Protein AF-A0A923I5P7-F1 (afdb_monomer)

InterPro domains:
  IPR038765 Papain-like cysteine peptidase superfamily [SSF54001] (120-261)

Foldseek 3Di:
DVVVVVVVVVVVVVVVVVLQVLLVVLQVLQFDAAPDDADDLVVQDPDCDPPPDPDPRQLVLCQQQQFHPQLVVQQCVPPNPVSSVLSNCQSHDDWDWDWDDPDPQKIFIWTPDFGDDRQDAFLKKKWGQRMDRRNHRQTFMWGRLDSVQQWIFFADQFFTAIDGVSRSSGGSKMWIKHQPPDDSVVSNVLSPVLCVQRGGQTEDPCDLPVPWLPQLPPRNYYHRQSSSQSSVSVVVDRQQLVPGSDRTSVRNLQGPRMDIRGIHSDHSVVSVVSNVVSVD

pLDDT: mean 90.59, std 12.62, range [31.03, 98.88]

Sequence (280 aa):
MKIKTWRAAAAALLAMACLWQWTRAAERTAHVPPQAPRRALAAVPAGPAPAGRSGAGERELFLQTGLGPAGAKAVLEQDGADGLLRMQDQLYAPAVWQCGAGTPLTRQETLASAVEMAPLEDGDILVTTASHFFGWRQGHACLVVDAARGETLDCGMSVAEIGSAASWALRANFAVLRLAGTPAEERAAVAAAARGTLLGVPYNIAVGIFPPKGDGAGVRSTHCSHLVWSAYRAFGYDLDATGGPVVTPRDLLRSPLLEIVQVYGMDPQALLRERAAFSA

Radius of gyration: 20.1 Å; Cα contacts (8 Å, |Δi|>4): 540; chains: 1; bounding box: 67×42×48 Å

Structure (mmCIF, N/CA/C/O backbone):
data_AF-A0A923I5P7-F1
#
_entry.id   AF-A0A923I5P7-F1
#
loop_
_atom_site.group_PDB
_atom_site.id
_atom_site.type_symbol
_atom_site.label_atom_id
_atom_site.label_alt_id
_atom_site.label_comp_id
_atom_site.label_asym_id
_atom_site.label_entity_id
_atom_site.label_seq_id
_atom_site.pdbx_PDB_ins_code
_atom_site.Cartn_x
_atom_site.Cartn_y
_atom_site.Cartn_z
_atom_site.occupancy
_atom_site.B_iso_or_equiv
_atom_site.auth_seq_id
_atom_site.auth_comp_id
_atom_site.auth_asym_id
_atom_site.auth_atom_id
_atom_site.pdbx_PDB_model_num
ATOM 1 N N . MET A 1 1 ? 46.957 13.636 24.038 1.00 58.09 1 MET A N 1
ATOM 2 C CA . MET A 1 1 ? 45.633 14.152 23.604 1.00 58.09 1 MET A CA 1
ATOM 3 C C . MET A 1 1 ? 45.322 13.909 22.117 1.00 58.09 1 MET A C 1
ATOM 5 O O . MET A 1 1 ? 44.212 13.492 21.830 1.00 58.09 1 MET A O 1
ATOM 9 N N . LYS A 1 2 ? 46.284 14.050 21.183 1.00 59.84 2 LYS A N 1
ATOM 10 C CA . LYS A 1 2 ? 46.067 13.942 19.716 1.00 59.84 2 LYS A CA 1
ATOM 11 C C . LYS A 1 2 ? 45.679 12.552 19.155 1.00 59.84 2 LYS A C 1
ATOM 13 O O . LYS A 1 2 ? 45.024 12.468 18.126 1.00 59.84 2 LYS A O 1
ATOM 18 N N . ILE A 1 3 ? 46.052 11.451 19.819 1.00 63.16 3 ILE A N 1
ATOM 19 C CA . ILE A 1 3 ? 45.758 10.082 19.333 1.00 63.16 3 ILE A CA 1
ATOM 20 C C . ILE A 1 3 ? 44.286 9.694 19.569 1.00 63.16 3 ILE A C 1
ATOM 22 O O . ILE A 1 3 ? 43.674 9.025 18.738 1.00 63.16 3 ILE A O 1
ATOM 26 N N . LYS A 1 4 ? 43.687 10.141 20.683 1.00 66.25 4 LYS A N 1
ATOM 27 C CA . LYS A 1 4 ? 42.272 9.873 21.002 1.00 66.25 4 LYS A CA 1
ATOM 28 C C . LYS A 1 4 ? 41.326 10.615 20.053 1.00 66.25 4 LYS A C 1
ATOM 30 O O . LYS A 1 4 ? 40.329 10.042 19.630 1.00 66.25 4 LYS A O 1
ATOM 35 N N . THR A 1 5 ? 41.674 11.842 19.664 1.00 74.94 5 THR A N 1
ATOM 36 C CA . THR A 1 5 ? 40.891 12.636 18.708 1.00 74.94 5 THR A CA 1
ATOM 37 C C . THR A 1 5 ? 40.932 12.045 17.298 1.00 74.94 5 THR A C 1
ATOM 39 O O . THR A 1 5 ? 39.905 12.018 16.630 1.00 74.94 5 THR A O 1
ATOM 42 N N . TRP A 1 6 ? 42.071 11.491 16.863 1.00 79.38 6 TRP A N 1
ATOM 43 C CA . TRP A 1 6 ? 42.180 10.848 15.546 1.00 79.38 6 TRP A CA 1
ATOM 44 C C . TRP A 1 6 ? 41.389 9.535 15.460 1.00 79.38 6 TRP A C 1
ATOM 46 O O . TRP A 1 6 ? 40.699 9.293 14.476 1.00 79.38 6 TRP A O 1
ATOM 56 N N . ARG A 1 7 ? 41.405 8.722 16.527 1.00 85.69 7 ARG A N 1
ATOM 57 C CA . ARG A 1 7 ? 40.580 7.503 16.614 1.00 85.69 7 ARG A CA 1
ATOM 58 C C . ARG A 1 7 ? 39.080 7.809 16.610 1.00 85.69 7 ARG A C 1
ATOM 60 O O . ARG A 1 7 ? 38.335 7.120 15.925 1.00 85.69 7 ARG A O 1
ATOM 67 N N . ALA A 1 8 ? 38.649 8.847 17.330 1.00 86.75 8 ALA A N 1
ATOM 68 C CA . ALA A 1 8 ? 37.251 9.280 17.329 1.00 86.75 8 ALA A CA 1
ATOM 69 C C . ALA A 1 8 ? 36.809 9.797 15.948 1.00 86.75 8 ALA A C 1
ATOM 71 O O . ALA A 1 8 ? 35.747 9.417 15.464 1.00 86.75 8 ALA A O 1
ATOM 72 N N . ALA A 1 9 ? 37.649 10.596 15.280 1.00 90.31 9 ALA A N 1
ATOM 73 C CA . ALA A 1 9 ? 37.379 11.076 13.926 1.00 90.31 9 ALA A CA 1
ATOM 74 C C . ALA A 1 9 ? 37.309 9.926 12.904 1.00 90.31 9 ALA A C 1
ATOM 76 O O . ALA A 1 9 ? 36.388 9.882 12.093 1.00 90.31 9 ALA A O 1
ATOM 77 N N . ALA A 1 10 ? 38.233 8.962 12.975 1.00 91.88 10 ALA A N 1
ATOM 78 C CA . ALA A 1 10 ? 38.218 7.781 12.113 1.00 91.88 10 ALA A CA 1
ATOM 79 C C . ALA A 1 10 ? 36.963 6.916 12.333 1.00 91.88 10 ALA A C 1
ATOM 81 O O . ALA A 1 10 ? 36.348 6.476 11.364 1.00 91.88 10 ALA A O 1
ATOM 82 N N . ALA A 1 11 ? 36.544 6.720 13.588 1.00 92.56 11 ALA A N 1
ATOM 83 C CA . ALA A 1 11 ? 35.316 5.994 13.910 1.00 92.56 11 ALA A CA 1
ATOM 84 C C . ALA A 1 11 ? 34.063 6.709 13.377 1.00 92.56 11 ALA A C 1
ATOM 86 O O . ALA A 1 11 ? 33.186 6.061 12.811 1.00 92.56 11 ALA A O 1
ATOM 87 N N . ALA A 1 12 ? 33.999 8.038 13.496 1.00 92.75 12 ALA A N 1
ATOM 88 C CA . ALA A 1 12 ? 32.899 8.829 12.949 1.00 92.75 12 ALA A CA 1
ATOM 89 C C . ALA A 1 12 ? 32.839 8.749 11.414 1.00 92.75 12 ALA A C 1
ATOM 91 O O . ALA A 1 12 ? 31.768 8.532 10.852 1.00 92.75 12 ALA A O 1
ATOM 92 N N . LEU A 1 13 ? 33.985 8.860 10.731 1.00 94.50 13 LEU A N 1
ATOM 93 C CA . LEU A 1 13 ? 34.070 8.705 9.274 1.00 94.50 13 LEU A CA 1
ATOM 94 C C . LEU A 1 13 ? 33.623 7.312 8.821 1.00 94.50 13 LEU A C 1
ATOM 96 O O . LEU A 1 13 ? 32.856 7.200 7.866 1.00 94.50 13 LEU A O 1
ATOM 100 N N . LEU A 1 14 ? 34.051 6.262 9.526 1.00 95.50 14 LEU A N 1
ATOM 101 C CA . LEU A 1 14 ? 33.623 4.896 9.240 1.00 95.50 14 LEU A CA 1
ATOM 102 C C . LEU A 1 14 ? 32.112 4.728 9.441 1.00 95.50 14 LEU A C 1
ATOM 104 O O . LEU A 1 14 ? 31.445 4.171 8.574 1.00 95.50 14 LEU A O 1
ATOM 108 N N . ALA A 1 15 ? 31.556 5.250 10.537 1.00 93.31 15 ALA A N 1
ATOM 109 C CA . ALA A 1 15 ? 30.119 5.197 10.798 1.00 93.31 15 ALA A CA 1
ATOM 110 C C . ALA A 1 15 ? 29.313 5.913 9.701 1.00 93.31 15 ALA A C 1
ATOM 112 O O . ALA A 1 15 ? 28.337 5.358 9.197 1.00 93.31 15 ALA A O 1
ATOM 113 N N . MET A 1 16 ? 29.753 7.099 9.268 1.00 92.38 16 MET A N 1
ATOM 114 C CA . MET A 1 16 ? 29.128 7.818 8.152 1.00 92.38 16 MET A CA 1
ATOM 115 C C . MET A 1 16 ? 29.219 7.033 6.838 1.00 92.38 16 MET A C 1
ATOM 117 O O . MET A 1 16 ? 28.231 6.952 6.111 1.00 92.38 16 MET A O 1
ATOM 121 N N . ALA A 1 17 ? 30.366 6.410 6.547 1.00 93.50 17 ALA A N 1
ATOM 122 C CA . ALA A 1 17 ? 30.531 5.575 5.359 1.00 93.50 17 ALA A CA 1
ATOM 123 C C . ALA A 1 17 ? 29.610 4.342 5.387 1.00 93.50 17 ALA A C 1
ATOM 125 O O . ALA A 1 17 ? 29.011 4.008 4.363 1.00 93.50 17 ALA A O 1
ATOM 126 N N . CYS A 1 18 ? 29.448 3.699 6.548 1.00 94.00 18 CYS A N 1
ATOM 127 C CA . CYS A 1 18 ? 28.521 2.583 6.734 1.00 94.00 18 CYS A CA 1
ATOM 128 C C . CYS A 1 18 ? 27.060 3.015 6.548 1.00 94.00 18 CYS A C 1
ATOM 130 O O . CYS A 1 18 ? 26.326 2.361 5.810 1.00 94.00 18 CYS A O 1
ATOM 132 N N . LEU A 1 19 ? 26.642 4.134 7.153 1.00 91.44 19 LEU A N 1
ATOM 133 C CA . LEU A 1 19 ? 25.287 4.675 6.985 1.00 91.44 19 LEU A CA 1
ATOM 134 C C . LEU A 1 19 ? 25.003 5.047 5.525 1.00 91.44 19 LEU A C 1
ATOM 136 O O . LEU A 1 19 ? 23.923 4.754 5.013 1.00 91.44 19 LEU A O 1
ATOM 140 N N . TRP A 1 20 ? 25.977 5.640 4.832 1.00 90.31 20 TRP A N 1
ATOM 141 C CA . TRP A 1 20 ? 25.851 5.973 3.415 1.00 90.31 20 TRP A CA 1
ATOM 142 C C . TRP A 1 20 ? 25.730 4.725 2.535 1.00 90.31 20 TRP A C 1
ATOM 144 O O . TRP A 1 20 ? 24.847 4.663 1.682 1.00 90.31 20 TRP A O 1
ATOM 154 N N . GLN A 1 21 ? 26.554 3.698 2.766 1.00 92.25 21 GLN A N 1
ATOM 155 C CA . GLN A 1 21 ? 26.445 2.427 2.040 1.00 92.25 21 GLN A CA 1
ATOM 156 C C . GLN A 1 21 ? 25.110 1.725 2.305 1.00 92.25 21 GLN A C 1
ATOM 158 O O . GLN A 1 21 ? 24.481 1.248 1.363 1.00 92.25 21 GLN A O 1
ATOM 163 N N . TRP A 1 22 ? 24.646 1.711 3.557 1.00 92.38 22 TRP A N 1
ATOM 164 C CA . TRP A 1 22 ? 23.351 1.140 3.928 1.00 92.38 22 TRP A CA 1
ATOM 165 C C . TRP A 1 22 ? 22.190 1.874 3.244 1.00 92.38 22 TRP A C 1
ATOM 167 O O . TRP A 1 22 ? 21.301 1.235 2.685 1.00 92.38 22 TRP A O 1
ATOM 177 N N . THR A 1 23 ? 22.255 3.206 3.189 1.00 90.50 23 THR A N 1
ATOM 178 C CA . THR A 1 23 ? 21.287 4.047 2.467 1.00 90.50 23 THR A CA 1
ATOM 179 C C . THR A 1 23 ? 21.270 3.715 0.973 1.00 90.50 23 THR A C 1
ATOM 181 O O . THR A 1 23 ? 20.218 3.403 0.423 1.00 90.50 23 THR A O 1
ATOM 184 N N . ARG A 1 24 ? 22.441 3.667 0.320 1.00 89.00 24 ARG A N 1
ATOM 185 C CA . ARG A 1 24 ? 22.534 3.317 -1.109 1.00 89.00 24 ARG A CA 1
ATOM 186 C C . ARG A 1 24 ? 22.058 1.899 -1.411 1.00 89.00 24 ARG A C 1
ATOM 188 O O . ARG A 1 24 ? 21.537 1.653 -2.496 1.00 89.00 24 ARG A O 1
ATOM 195 N N . ALA A 1 25 ? 22.260 0.958 -0.490 1.00 89.38 25 ALA A N 1
ATOM 196 C CA . ALA A 1 25 ? 21.751 -0.399 -0.638 1.00 89.38 25 ALA A CA 1
ATOM 197 C C . ALA A 1 25 ? 20.213 -0.423 -0.613 1.00 89.38 25 ALA A C 1
ATOM 199 O O . ALA A 1 25 ? 19.610 -1.082 -1.458 1.00 89.38 25 ALA A O 1
ATOM 200 N N . ALA A 1 26 ? 19.577 0.339 0.283 1.00 88.62 26 ALA A N 1
ATOM 201 C CA . ALA A 1 26 ? 18.120 0.459 0.319 1.00 88.62 26 ALA A CA 1
ATOM 202 C C . ALA A 1 26 ? 17.558 1.107 -0.958 1.00 88.62 26 ALA A C 1
ATOM 204 O O . ALA A 1 26 ? 16.630 0.555 -1.553 1.00 88.62 26 ALA A O 1
ATOM 205 N N . GLU A 1 27 ? 18.164 2.193 -1.443 1.00 90.25 27 GLU A N 1
ATOM 206 C CA . GLU A 1 27 ? 17.735 2.897 -2.667 1.00 90.25 27 GLU A CA 1
ATOM 207 C C . GLU A 1 27 ? 17.755 1.991 -3.914 1.00 90.25 27 GLU A C 1
ATOM 209 O O . GLU A 1 27 ? 16.870 2.075 -4.765 1.00 90.25 27 GLU A O 1
ATOM 214 N N . ARG A 1 28 ? 18.721 1.062 -4.006 1.00 87.94 28 ARG A N 1
ATOM 215 C CA . ARG A 1 28 ? 18.801 0.068 -5.099 1.00 87.94 28 ARG A CA 1
ATOM 216 C C . ARG A 1 28 ? 17.676 -0.962 -5.082 1.00 87.94 28 ARG A C 1
ATOM 218 O O . ARG A 1 28 ? 17.439 -1.609 -6.092 1.00 87.94 28 ARG A O 1
ATOM 225 N N . THR A 1 29 ? 17.016 -1.128 -3.941 1.00 89.31 29 THR A N 1
ATOM 226 C CA . THR A 1 29 ? 15.917 -2.087 -3.749 1.00 89.31 29 THR A CA 1
ATOM 227 C C . THR A 1 29 ? 14.549 -1.406 -3.740 1.00 89.31 29 THR A C 1
ATOM 229 O O . THR A 1 29 ? 13.562 -2.023 -3.356 1.00 89.31 29 THR A O 1
ATOM 232 N N . ALA A 1 30 ? 14.474 -0.132 -4.149 1.00 92.44 30 ALA A N 1
ATOM 233 C CA . ALA A 1 30 ? 13.218 0.615 -4.224 1.00 92.44 30 ALA A CA 1
ATOM 234 C C . ALA A 1 30 ? 12.253 0.071 -5.279 1.00 92.44 30 ALA A C 1
ATOM 236 O O . ALA A 1 30 ? 11.047 0.222 -5.132 1.00 92.44 30 ALA A O 1
ATOM 237 N N . HIS A 1 31 ? 12.772 -0.564 -6.323 1.00 95.50 31 HIS A N 1
ATOM 238 C CA . HIS A 1 31 ? 11.980 -1.239 -7.335 1.00 95.50 31 HIS A CA 1
ATOM 239 C C . HIS A 1 31 ? 12.649 -2.574 -7.653 1.00 95.50 31 HIS A C 1
ATOM 241 O O . HIS A 1 31 ? 13.802 -2.613 -8.086 1.00 95.50 31 HIS A O 1
ATOM 247 N N . VAL A 1 32 ? 11.935 -3.669 -7.412 1.00 94.06 32 VAL A N 1
ATOM 248 C CA . VAL A 1 32 ? 12.394 -5.024 -7.712 1.00 94.06 32 VAL A CA 1
ATOM 249 C C . VAL A 1 32 ? 11.517 -5.574 -8.836 1.00 94.06 32 VAL A C 1
ATOM 251 O O . VAL A 1 32 ? 10.347 -5.867 -8.582 1.00 94.06 32 VAL A O 1
ATOM 254 N N . PRO A 1 33 ? 12.046 -5.709 -10.066 1.00 91.44 33 PRO A N 1
ATOM 255 C CA . PRO A 1 33 ? 11.282 -6.287 -11.163 1.00 91.44 33 PRO A CA 1
ATOM 256 C C . PRO A 1 33 ? 11.029 -7.784 -10.914 1.00 91.44 33 PRO A C 1
ATOM 258 O O . PRO A 1 33 ? 11.755 -8.411 -10.123 1.00 91.44 33 PRO A O 1
ATOM 261 N N . PRO A 1 34 ? 10.048 -8.391 -11.607 1.00 93.56 34 PRO A N 1
ATOM 262 C CA . PRO A 1 34 ? 9.804 -9.824 -11.516 1.00 93.56 34 PRO A CA 1
ATOM 263 C C . PRO A 1 34 ? 11.064 -10.620 -11.840 1.00 93.56 34 PRO A C 1
ATOM 265 O O . PRO A 1 34 ? 11.732 -10.378 -12.845 1.00 93.56 34 PRO A O 1
ATOM 268 N N . GLN A 1 35 ? 11.373 -11.606 -10.999 1.00 92.38 35 GLN A N 1
ATOM 269 C CA . GLN A 1 35 ? 12.498 -12.513 -11.254 1.00 92.38 35 GLN A CA 1
ATOM 270 C C . GLN A 1 35 ? 12.110 -13.664 -12.195 1.00 92.38 35 GLN A C 1
ATOM 272 O O . GLN A 1 35 ? 12.974 -14.324 -12.772 1.00 92.38 35 GLN A O 1
ATOM 277 N N . ALA A 1 36 ? 10.809 -13.926 -12.348 1.00 88.25 36 ALA A N 1
ATOM 278 C CA . ALA A 1 36 ? 10.299 -14.929 -13.271 1.00 88.25 36 ALA A CA 1
ATOM 279 C C . ALA A 1 36 ? 10.374 -14.424 -14.724 1.00 88.25 36 ALA A C 1
ATOM 281 O O . ALA A 1 36 ? 10.024 -13.269 -14.983 1.00 88.25 36 ALA A O 1
ATOM 282 N N . PRO A 1 37 ? 10.769 -15.273 -15.693 1.00 91.94 37 PRO A N 1
ATOM 283 C CA . PRO A 1 37 ? 10.788 -14.878 -17.095 1.00 91.94 37 PRO A CA 1
ATOM 284 C C . PRO A 1 37 ? 9.374 -14.556 -17.582 1.00 91.94 37 PRO A C 1
ATOM 286 O O . PRO A 1 37 ? 8.415 -15.259 -17.245 1.00 91.94 37 PRO A O 1
ATOM 289 N N . ARG A 1 38 ? 9.269 -13.513 -18.409 1.00 94.12 38 ARG A N 1
ATOM 290 C CA . ARG A 1 38 ? 8.015 -13.115 -19.049 1.00 94.12 38 ARG A CA 1
ATOM 291 C C . ARG A 1 38 ? 7.483 -14.239 -19.942 1.00 94.12 38 ARG A C 1
ATOM 293 O O . ARG A 1 38 ? 8.238 -14.841 -20.708 1.00 94.12 38 ARG A O 1
ATOM 300 N N . ARG A 1 39 ? 6.177 -14.499 -19.869 1.00 91.94 39 ARG A N 1
ATOM 301 C CA . ARG A 1 39 ? 5.458 -15.500 -20.674 1.00 91.94 39 ARG A CA 1
ATOM 302 C C . ARG A 1 39 ? 4.193 -14.905 -21.278 1.00 91.94 39 ARG A C 1
ATOM 304 O O . ARG A 1 39 ? 3.601 -13.993 -20.714 1.00 91.94 39 ARG A O 1
ATOM 311 N N . ALA A 1 40 ? 3.759 -15.430 -22.420 1.00 87.81 40 ALA A N 1
ATOM 312 C CA . ALA A 1 40 ? 2.522 -14.983 -23.054 1.00 87.81 40 ALA A CA 1
ATOM 313 C C . ALA A 1 40 ? 1.297 -15.334 -22.191 1.00 87.81 40 ALA A C 1
ATOM 315 O O . ALA A 1 40 ? 1.134 -16.489 -21.794 1.00 87.81 40 ALA A O 1
ATOM 316 N N . LEU A 1 41 ? 0.406 -14.363 -21.963 1.00 82.81 41 LEU A N 1
ATOM 317 C CA . LEU A 1 41 ? -0.809 -14.566 -21.161 1.00 82.81 41 LEU A CA 1
ATOM 318 C C . LEU A 1 41 ? -1.806 -15.546 -21.796 1.00 82.81 41 LEU A C 1
ATOM 320 O O . LEU A 1 41 ? -2.567 -16.171 -21.073 1.00 82.81 41 LEU A O 1
ATOM 324 N N . ALA A 1 42 ? -1.762 -15.769 -23.115 1.00 64.88 42 ALA A N 1
ATOM 325 C CA . ALA A 1 42 ? -2.585 -16.787 -23.785 1.00 64.88 42 ALA A CA 1
ATOM 326 C C . ALA A 1 42 ? -2.320 -18.224 -23.282 1.00 64.88 42 ALA A C 1
ATOM 328 O O . ALA A 1 42 ? -3.140 -19.114 -23.490 1.00 64.88 42 ALA A O 1
ATOM 329 N N . ALA A 1 43 ? -1.184 -18.457 -22.613 1.00 55.34 43 ALA A N 1
ATOM 330 C CA . ALA A 1 43 ? -0.872 -19.722 -21.951 1.00 55.34 43 ALA A CA 1
ATOM 331 C C . ALA A 1 43 ? -1.427 -19.814 -20.512 1.00 55.34 43 ALA A C 1
ATOM 333 O O . ALA A 1 43 ? -1.261 -20.845 -19.860 1.00 55.34 43 ALA A O 1
ATOM 334 N N . VAL A 1 44 ? -2.060 -18.751 -20.006 1.00 56.53 44 VAL A N 1
ATOM 335 C CA . VAL A 1 44 ? -2.606 -18.654 -18.650 1.00 56.53 44 VAL A CA 1
ATOM 336 C C . VAL A 1 44 ? -4.128 -18.779 -18.738 1.00 56.53 44 VAL A C 1
ATOM 338 O O . VAL A 1 44 ? -4.776 -17.893 -19.294 1.00 56.53 44 VAL A O 1
ATOM 341 N N . PRO A 1 45 ? -4.734 -19.872 -18.243 1.00 51.47 45 PRO A N 1
ATOM 342 C CA . PRO A 1 45 ? -6.178 -20.040 -18.332 1.00 51.47 45 PRO A CA 1
ATOM 343 C C . PRO A 1 45 ? -6.893 -18.937 -17.541 1.00 51.47 45 PRO A C 1
ATOM 345 O O . PRO A 1 45 ? -6.744 -18.837 -16.325 1.00 51.47 45 PRO A O 1
ATOM 348 N N . ALA A 1 46 ? -7.672 -18.119 -18.251 1.00 48.56 46 ALA A N 1
ATOM 349 C CA . ALA A 1 46 ? -8.554 -17.118 -17.671 1.00 48.56 46 ALA A CA 1
ATOM 350 C C . ALA A 1 46 ? -9.823 -17.814 -17.159 1.00 48.56 46 ALA A C 1
ATOM 352 O O . ALA A 1 46 ? -10.742 -18.107 -17.920 1.00 48.56 46 ALA A O 1
ATOM 353 N N . GLY A 1 47 ? -9.860 -18.138 -15.871 1.00 49.94 47 GLY A N 1
ATOM 354 C CA . GLY A 1 47 ? -11.060 -18.662 -15.232 1.00 49.94 47 GLY A CA 1
ATOM 355 C C . GLY A 1 47 ? -10.852 -18.869 -13.735 1.00 49.94 47 GLY A C 1
ATOM 356 O O . GLY A 1 47 ? -9.739 -19.218 -13.336 1.00 49.94 47 GLY A O 1
ATOM 357 N N . PRO A 1 48 ? -11.892 -18.660 -12.907 1.00 41.22 48 PRO A N 1
ATOM 358 C CA . PRO A 1 48 ? -11.808 -18.957 -11.487 1.00 41.22 48 PRO A CA 1
ATOM 359 C C . PRO A 1 48 ? -11.531 -20.447 -11.314 1.00 41.22 48 PRO A C 1
ATOM 361 O O . PRO A 1 48 ? -12.203 -21.297 -11.913 1.00 41.22 48 PRO A O 1
ATOM 364 N N . ALA A 1 49 ? -10.533 -20.778 -10.504 1.00 41.94 49 ALA A N 1
ATOM 365 C CA . ALA A 1 49 ? -10.336 -22.163 -10.133 1.00 41.94 49 ALA A CA 1
ATOM 366 C C . ALA A 1 49 ? -11.511 -22.628 -9.240 1.00 41.94 49 ALA A C 1
ATOM 368 O O . ALA A 1 49 ? -12.042 -21.844 -8.448 1.00 41.94 49 ALA A O 1
ATOM 369 N N . PRO A 1 50 ? -11.971 -23.888 -9.363 1.00 34.88 50 PRO A N 1
ATOM 370 C CA . PRO A 1 50 ? -13.034 -24.404 -8.509 1.00 34.88 50 PRO A CA 1
ATOM 371 C C . PRO A 1 50 ? -12.638 -24.287 -7.031 1.00 34.88 50 PRO A C 1
ATOM 373 O O . PRO A 1 50 ? -11.481 -24.519 -6.666 1.00 34.88 50 PRO A O 1
ATOM 376 N N . ALA A 1 51 ? -13.615 -23.925 -6.193 1.00 31.03 51 ALA A N 1
ATOM 377 C CA . ALA A 1 51 ? -13.433 -23.653 -4.770 1.00 31.03 51 ALA A CA 1
ATOM 378 C C . ALA A 1 51 ? -12.553 -24.718 -4.086 1.00 31.03 51 ALA A C 1
ATOM 380 O O . ALA A 1 51 ? -12.843 -25.913 -4.145 1.00 31.03 51 ALA A O 1
ATOM 381 N N . GLY A 1 52 ? -11.461 -24.277 -3.452 1.00 37.72 52 GLY A N 1
ATOM 382 C CA . GLY A 1 52 ? -10.521 -25.143 -2.727 1.00 37.72 52 GLY A CA 1
ATOM 383 C C . GLY A 1 52 ? -9.218 -25.492 -3.461 1.00 37.72 52 GLY A C 1
ATOM 384 O O . GLY A 1 52 ? -8.362 -26.159 -2.882 1.00 37.72 52 GLY A O 1
ATOM 385 N N . ARG A 1 53 ? -9.007 -25.022 -4.697 1.00 40.03 53 ARG A N 1
ATOM 386 C CA . ARG A 1 53 ? -7.687 -25.004 -5.349 1.00 40.03 53 ARG A CA 1
ATOM 387 C C . ARG A 1 53 ? -7.443 -23.611 -5.912 1.00 40.03 53 ARG A C 1
ATOM 389 O O . ARG A 1 53 ? -8.047 -23.292 -6.918 1.00 40.03 53 ARG A O 1
ATOM 396 N N . SER A 1 54 ? -6.544 -22.812 -5.339 1.00 48.84 54 SER A N 1
ATOM 397 C CA . SER A 1 54 ? -5.965 -21.669 -6.061 1.00 48.84 54 SER A CA 1
ATOM 398 C C . SER A 1 54 ? -5.104 -22.235 -7.196 1.00 48.84 54 SER A C 1
ATOM 400 O O . SER A 1 54 ? -3.962 -22.665 -7.019 1.00 48.84 54 SER A O 1
ATOM 402 N N . GLY A 1 55 ? -5.744 -22.430 -8.348 1.00 55.56 55 GLY A N 1
ATOM 403 C CA . GLY A 1 55 ? -5.214 -23.199 -9.466 1.00 55.56 55 GLY A CA 1
ATOM 404 C C . GLY A 1 55 ? -4.010 -22.498 -10.080 1.00 55.56 55 GLY A C 1
ATOM 405 O O . GLY A 1 55 ? -3.927 -21.276 -10.090 1.00 55.56 55 GLY A O 1
ATOM 406 N N . ALA A 1 56 ? -3.068 -23.259 -10.630 1.00 60.84 56 ALA A N 1
ATOM 407 C CA . ALA A 1 56 ? -1.819 -22.741 -11.192 1.00 60.84 56 ALA A CA 1
ATOM 408 C C . ALA A 1 56 ? -1.969 -21.530 -12.150 1.00 60.84 56 ALA A C 1
ATOM 410 O O . ALA A 1 56 ? -1.024 -20.756 -12.275 1.00 60.84 56 ALA A O 1
ATOM 411 N N . GLY A 1 57 ? -3.139 -21.345 -12.781 1.00 76.69 57 GLY A N 1
ATOM 412 C CA . GLY A 1 57 ? -3.463 -20.194 -13.630 1.00 76.69 57 GLY A CA 1
ATOM 413 C C . GLY A 1 57 ? -3.519 -18.850 -12.895 1.00 76.69 57 GLY A C 1
ATOM 414 O O . GLY A 1 57 ? -2.897 -17.901 -13.352 1.00 76.69 57 GLY A O 1
ATOM 415 N N . GLU A 1 58 ? -4.173 -18.761 -11.733 1.00 82.69 58 GLU A N 1
ATOM 416 C CA . GLU A 1 58 ? -4.249 -17.512 -10.946 1.00 82.69 58 GLU A CA 1
ATOM 417 C C . GLU A 1 58 ? -2.866 -17.096 -10.442 1.00 82.69 58 GLU A C 1
ATOM 419 O O . GLU A 1 58 ? -2.477 -15.930 -10.504 1.00 82.69 58 GLU A O 1
ATOM 424 N N . ARG A 1 59 ? -2.087 -18.086 -9.995 1.00 89.00 59 ARG A N 1
ATOM 425 C CA . ARG A 1 59 ? -0.702 -17.875 -9.582 1.00 89.00 59 ARG A CA 1
ATOM 426 C C . ARG A 1 59 ? 0.145 -17.367 -10.742 1.00 89.00 59 ARG A C 1
ATOM 428 O O . ARG A 1 59 ? 0.896 -16.419 -10.556 1.00 89.00 59 ARG A O 1
ATOM 435 N N . GLU A 1 60 ? 0.050 -17.986 -11.916 1.00 89.94 60 GLU A N 1
ATOM 436 C CA . GLU A 1 60 ? 0.804 -17.533 -13.086 1.00 89.94 60 GLU A CA 1
ATOM 437 C C . GLU A 1 60 ? 0.366 -16.132 -13.521 1.00 89.94 60 GLU A C 1
ATOM 439 O O . GLU A 1 60 ? 1.220 -15.294 -13.788 1.00 89.94 60 GLU A O 1
ATOM 444 N N . LEU A 1 61 ? -0.937 -15.834 -13.508 1.00 91.38 61 LEU A N 1
ATOM 445 C CA . LEU A 1 61 ? -1.446 -14.502 -13.828 1.00 91.38 61 LEU A CA 1
ATOM 446 C C . LEU A 1 61 ? -0.849 -13.444 -12.896 1.00 91.38 61 LEU A C 1
ATOM 448 O O . LEU A 1 61 ? -0.331 -12.437 -13.375 1.00 91.38 61 LEU A O 1
ATOM 452 N N . PHE A 1 62 ? -0.822 -13.710 -11.588 1.00 95.06 62 PHE A N 1
ATOM 453 C CA . PHE A 1 62 ? -0.188 -12.827 -10.612 1.00 95.06 62 PHE A CA 1
ATOM 454 C C . PHE A 1 62 ? 1.312 -12.649 -10.866 1.00 95.06 62 PHE A C 1
ATOM 456 O O . PHE A 1 62 ? 1.813 -11.528 -10.842 1.00 95.06 62 PHE A O 1
ATOM 463 N N . LEU A 1 63 ? 2.040 -13.731 -11.161 1.00 95.31 63 LEU A N 1
ATOM 464 C CA . LEU A 1 63 ? 3.471 -13.649 -11.471 1.00 95.31 63 LEU A CA 1
ATOM 465 C C . LEU A 1 63 ? 3.757 -12.843 -12.745 1.00 95.31 63 LEU A C 1
ATOM 467 O O . LEU A 1 63 ? 4.797 -12.194 -12.824 1.00 95.31 63 LEU A O 1
ATOM 471 N N . GLN A 1 64 ? 2.853 -12.894 -13.725 1.00 95.50 64 GLN A N 1
ATOM 472 C CA . GLN A 1 64 ? 3.030 -12.271 -15.036 1.00 95.50 64 GLN A CA 1
ATOM 473 C C . GLN A 1 64 ? 2.473 -10.844 -15.132 1.00 95.50 64 GLN A C 1
ATOM 475 O O . GLN A 1 64 ? 2.880 -10.117 -16.032 1.00 95.50 64 GLN A O 1
ATOM 480 N N . THR A 1 65 ? 1.552 -10.442 -14.252 1.00 96.38 65 THR A N 1
ATOM 481 C CA . THR A 1 65 ? 0.862 -9.133 -14.320 1.00 96.38 65 THR A CA 1
ATOM 482 C C . THR A 1 65 ? 0.940 -8.324 -13.027 1.00 96.38 65 THR A C 1
ATOM 484 O O . THR A 1 65 ? 0.627 -7.139 -13.027 1.00 96.38 65 THR A O 1
ATOM 487 N N . GLY A 1 66 ? 1.331 -8.949 -11.913 1.00 96.88 66 GLY A N 1
ATOM 488 C CA . GLY A 1 66 ? 1.243 -8.354 -10.582 1.00 96.88 66 GLY A CA 1
ATOM 489 C C . GLY A 1 66 ? -0.190 -8.271 -10.049 1.00 96.88 66 GLY A C 1
ATOM 490 O O . GLY A 1 66 ? -0.378 -7.807 -8.931 1.00 96.88 66 GLY A O 1
ATOM 491 N N . LEU A 1 67 ? -1.202 -8.721 -10.799 1.00 97.50 67 LEU A N 1
ATOM 492 C CA . LEU A 1 67 ? -2.609 -8.656 -10.404 1.00 97.50 67 LEU A CA 1
ATOM 493 C C . LEU A 1 67 ? -3.032 -9.926 -9.674 1.00 97.50 67 LEU A C 1
ATOM 495 O O . LEU A 1 67 ? -2.878 -11.033 -10.194 1.00 97.50 67 LEU A O 1
ATOM 499 N N . GLY A 1 68 ? -3.564 -9.777 -8.464 1.00 95.44 68 GLY A N 1
ATOM 500 C CA . GLY A 1 68 ? -4.250 -10.886 -7.809 1.00 95.44 68 GLY A CA 1
ATOM 501 C C . GLY A 1 68 ? -5.654 -11.090 -8.388 1.00 95.44 68 GLY A C 1
ATOM 502 O O . GLY A 1 68 ? -6.065 -10.343 -9.280 1.00 95.44 68 GLY A O 1
ATOM 503 N N . PRO A 1 69 ? -6.415 -12.085 -7.900 1.00 92.38 69 PRO A N 1
ATOM 504 C CA . PRO A 1 69 ? -7.698 -12.468 -8.494 1.00 92.38 69 PRO A CA 1
ATOM 505 C C . PRO A 1 69 ? -8.687 -11.304 -8.643 1.00 92.38 69 PRO A C 1
ATOM 507 O O . PRO A 1 69 ? -9.242 -11.108 -9.725 1.00 92.38 69 PRO A O 1
ATOM 510 N N . ALA A 1 70 ? -8.859 -10.493 -7.593 1.00 93.69 70 ALA A N 1
ATOM 511 C CA . ALA A 1 70 ? -9.746 -9.332 -7.619 1.00 93.69 70 ALA A CA 1
ATOM 512 C C . ALA A 1 70 ? -9.294 -8.264 -8.633 1.00 93.69 70 ALA A C 1
ATOM 514 O O . ALA A 1 70 ? -10.105 -7.790 -9.425 1.00 93.69 70 ALA A O 1
ATOM 515 N N . GLY A 1 71 ? -7.999 -7.931 -8.661 1.00 96.25 71 GLY A N 1
ATOM 516 C CA . GLY A 1 71 ? -7.460 -6.935 -9.592 1.00 96.25 71 GLY A CA 1
ATOM 517 C C . GLY A 1 71 ? -7.510 -7.400 -11.045 1.00 96.25 71 GLY A C 1
ATOM 518 O O . GLY A 1 71 ? -7.893 -6.636 -11.924 1.00 96.25 71 GLY A O 1
ATOM 519 N N . ALA A 1 72 ? -7.196 -8.671 -11.300 1.00 95.62 72 ALA A N 1
ATOM 520 C CA . ALA A 1 72 ? -7.278 -9.259 -12.632 1.00 95.62 72 ALA A CA 1
ATOM 521 C C . ALA A 1 72 ? -8.711 -9.252 -13.169 1.00 95.62 72 ALA A C 1
ATOM 523 O O . ALA A 1 72 ? -8.929 -8.900 -14.327 1.00 95.62 72 ALA A O 1
ATOM 524 N N . LYS A 1 73 ? -9.685 -9.601 -12.320 1.00 94.25 73 LYS A N 1
ATOM 525 C CA . LYS A 1 73 ? -11.104 -9.511 -12.659 1.00 94.25 73 LYS A CA 1
ATOM 526 C C . LYS A 1 73 ? -11.503 -8.069 -12.986 1.00 94.25 73 LYS A C 1
ATOM 528 O O . LYS A 1 73 ? -12.079 -7.848 -14.043 1.00 94.25 73 LYS A O 1
ATOM 533 N N . ALA A 1 74 ? -11.152 -7.107 -12.131 1.00 95.31 74 ALA A N 1
ATOM 534 C CA . ALA A 1 74 ? -11.506 -5.702 -12.333 1.00 95.31 74 ALA A CA 1
ATOM 535 C C . ALA A 1 74 ? -10.911 -5.128 -13.632 1.00 95.31 74 ALA A C 1
ATOM 537 O O . ALA A 1 74 ? -11.610 -4.475 -14.402 1.00 95.31 74 ALA A O 1
ATOM 538 N N . VAL A 1 75 ? -9.641 -5.430 -13.923 1.00 96.75 75 VAL A N 1
ATOM 539 C CA . VAL A 1 75 ? -8.986 -5.027 -15.179 1.00 96.75 75 VAL A CA 1
ATOM 540 C C . VAL A 1 75 ? -9.647 -5.689 -16.390 1.00 96.75 75 VAL A C 1
ATOM 542 O O . VAL A 1 75 ? -9.883 -5.024 -17.392 1.00 96.75 75 VAL A O 1
ATOM 545 N N . LEU A 1 76 ? -9.989 -6.979 -16.315 1.00 93.56 76 LEU A N 1
ATOM 546 C CA . LEU A 1 76 ? -10.697 -7.672 -17.398 1.00 93.56 76 LEU A CA 1
ATOM 547 C C . LEU A 1 76 ? -12.086 -7.083 -17.667 1.00 93.56 76 LEU A C 1
ATOM 549 O O . LEU A 1 76 ? -12.480 -6.965 -18.824 1.00 93.56 76 LEU A O 1
ATOM 553 N N . GLU A 1 77 ? -12.830 -6.73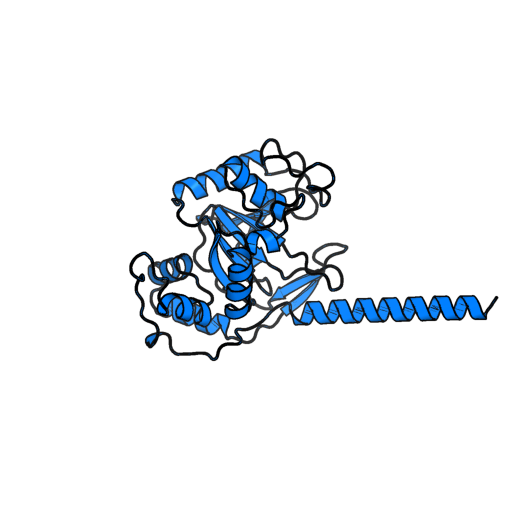9 -16.619 1.00 93.75 77 GLU A N 1
ATOM 554 C CA . GLU A 1 77 ? -14.169 -6.153 -16.738 1.00 93.75 77 GLU A CA 1
ATOM 555 C C . GLU A 1 77 ? -14.126 -4.743 -17.341 1.00 93.75 77 GLU A C 1
ATOM 557 O O . GLU A 1 77 ? -15.000 -4.398 -18.135 1.00 93.75 77 GLU A O 1
ATOM 562 N N . GLN A 1 78 ? -13.106 -3.949 -17.003 1.00 94.50 78 GLN A N 1
ATOM 563 C CA . GLN A 1 78 ? -12.965 -2.574 -17.482 1.00 94.50 78 GLN A CA 1
ATOM 564 C C . GLN A 1 78 ? -12.320 -2.481 -18.875 1.00 94.50 78 GLN A C 1
ATOM 566 O O . GLN A 1 78 ? -12.777 -1.715 -19.721 1.00 94.50 78 GLN A O 1
ATOM 571 N N . ASP A 1 79 ? -11.260 -3.253 -19.112 1.00 93.00 79 ASP A N 1
ATOM 572 C CA . ASP A 1 79 ? -10.323 -3.068 -20.228 1.00 93.00 79 ASP A CA 1
ATOM 573 C C . ASP A 1 79 ? -10.103 -4.340 -21.067 1.00 93.00 79 ASP A C 1
ATOM 575 O O . ASP A 1 79 ? -9.337 -4.336 -22.037 1.00 93.00 79 ASP A O 1
ATOM 579 N N . GLY A 1 80 ? -10.751 -5.450 -20.707 1.00 89.94 80 GLY A N 1
ATOM 580 C CA . GLY A 1 80 ? -10.605 -6.724 -21.400 1.00 89.94 80 GLY A CA 1
ATOM 581 C C . GLY A 1 80 ? -9.183 -7.290 -21.347 1.00 89.94 80 GLY A C 1
ATOM 582 O O . GLY A 1 80 ? -8.385 -7.011 -20.450 1.00 89.94 80 GLY A O 1
ATOM 583 N N . ALA A 1 81 ? -8.856 -8.132 -22.330 1.00 90.69 81 ALA A N 1
ATOM 584 C CA . ALA A 1 81 ? -7.544 -8.774 -22.420 1.00 90.69 81 ALA A CA 1
ATOM 585 C C . ALA A 1 81 ? -6.403 -7.765 -22.642 1.00 90.69 81 ALA A C 1
ATOM 587 O O . ALA A 1 81 ? -5.292 -7.983 -22.156 1.00 90.69 81 ALA A O 1
ATOM 588 N N . ASP A 1 82 ? -6.682 -6.652 -23.325 1.00 92.88 82 ASP A N 1
ATOM 589 C CA . ASP A 1 82 ? -5.699 -5.597 -23.574 1.00 92.88 82 ASP A CA 1
ATOM 590 C C . ASP A 1 82 ? -5.242 -4.940 -22.266 1.00 92.88 82 ASP A C 1
ATOM 592 O O . ASP A 1 82 ? -4.055 -4.653 -22.112 1.00 92.88 82 ASP A O 1
ATOM 596 N N . GLY A 1 83 ? -6.140 -4.776 -21.287 1.00 95.12 83 GLY A N 1
ATOM 597 C CA . GLY A 1 83 ? -5.785 -4.304 -19.945 1.00 95.12 83 GLY A CA 1
ATOM 598 C C . GLY A 1 83 ? -4.774 -5.216 -19.246 1.00 95.12 83 GLY A C 1
ATOM 599 O O . GLY A 1 83 ? -3.758 -4.749 -18.730 1.00 95.12 83 GLY A O 1
ATOM 600 N N . LEU A 1 84 ? -4.982 -6.536 -19.291 1.00 94.88 84 LEU A N 1
ATOM 601 C CA . LEU A 1 84 ? -4.029 -7.490 -18.709 1.00 94.88 84 LEU A CA 1
ATOM 602 C C . LEU A 1 84 ? -2.662 -7.447 -19.405 1.00 94.88 84 LEU A C 1
ATOM 604 O O . LEU A 1 84 ? -1.629 -7.567 -18.742 1.00 94.88 84 LEU A O 1
ATOM 608 N N . LEU A 1 85 ? -2.649 -7.273 -20.729 1.00 95.69 85 LEU A N 1
ATOM 609 C CA . LEU A 1 85 ? -1.412 -7.138 -21.497 1.00 95.69 85 LEU A CA 1
ATOM 610 C C . LEU A 1 85 ? -0.654 -5.862 -21.116 1.00 95.69 85 LEU A C 1
ATOM 612 O O . LEU A 1 85 ? 0.550 -5.948 -20.877 1.00 95.69 85 LEU A O 1
ATOM 616 N N . ARG A 1 86 ? -1.344 -4.722 -20.952 1.00 96.94 86 ARG A N 1
ATOM 617 C CA . ARG A 1 86 ? -0.726 -3.477 -20.460 1.00 96.94 86 ARG A CA 1
ATOM 618 C C . ARG A 1 86 ? -0.122 -3.649 -19.070 1.00 96.94 86 ARG A C 1
ATOM 620 O O . ARG A 1 86 ? 1.006 -3.223 -18.837 1.00 96.94 86 ARG A O 1
ATOM 627 N N . MET A 1 87 ? -0.830 -4.328 -18.169 1.00 97.31 87 MET A N 1
ATOM 628 C CA . MET A 1 87 ? -0.346 -4.595 -16.810 1.00 97.31 87 MET A CA 1
ATOM 629 C C . MET A 1 87 ? 0.895 -5.499 -16.814 1.00 97.31 87 MET A C 1
ATOM 631 O O . MET A 1 87 ? 1.859 -5.221 -16.100 1.00 97.31 87 MET A O 1
ATOM 635 N N . GLN A 1 88 ? 0.928 -6.529 -17.669 1.00 97.06 88 GLN A N 1
ATOM 636 C CA . GLN A 1 88 ? 2.139 -7.323 -17.896 1.00 97.06 88 GLN A CA 1
ATOM 637 C C . GLN A 1 88 ? 3.280 -6.471 -18.473 1.00 97.06 88 GLN A C 1
ATOM 639 O O . GLN A 1 88 ? 4.402 -6.539 -17.972 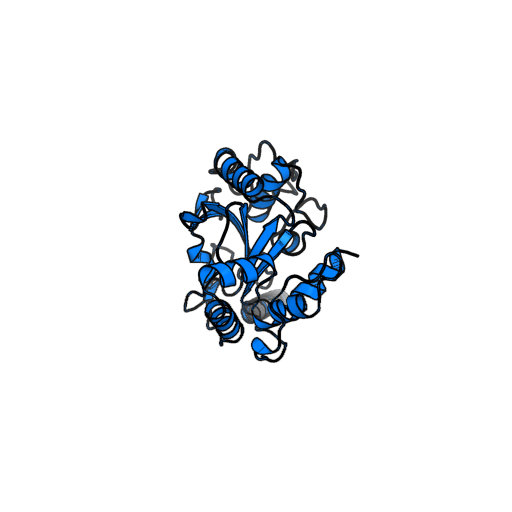1.00 97.06 88 GLN A O 1
ATOM 644 N N . ASP A 1 89 ? 3.028 -5.700 -19.532 1.00 96.88 89 ASP A N 1
ATOM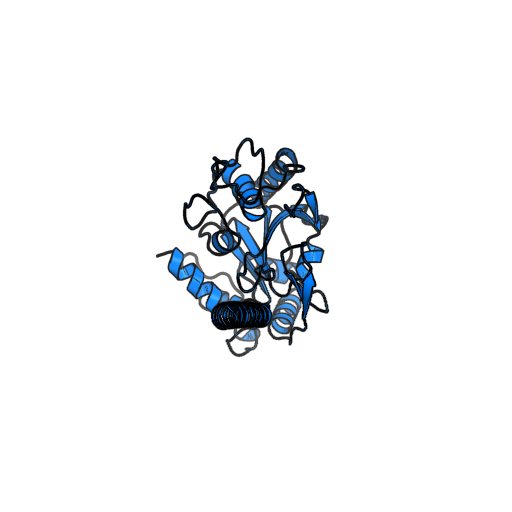 645 C CA . ASP A 1 89 ? 4.049 -4.859 -20.166 1.00 96.88 89 ASP A CA 1
ATOM 646 C C . ASP A 1 89 ? 4.674 -3.898 -19.156 1.00 96.88 89 ASP A C 1
ATOM 648 O O . ASP A 1 89 ? 5.897 -3.807 -19.060 1.00 96.88 89 ASP A O 1
ATOM 652 N N . GLN A 1 90 ? 3.836 -3.255 -18.346 1.00 96.88 90 GLN A N 1
ATOM 653 C CA . GLN A 1 90 ? 4.255 -2.359 -17.282 1.00 96.88 90 GLN A CA 1
ATOM 654 C C . GLN A 1 90 ? 5.082 -3.067 -16.207 1.00 96.88 90 GLN A C 1
ATOM 656 O O . GLN A 1 90 ? 6.113 -2.541 -15.794 1.00 96.88 90 GLN A O 1
ATOM 661 N N . LEU A 1 91 ? 4.667 -4.256 -15.758 1.00 97.06 91 LEU A N 1
ATOM 662 C CA . LEU A 1 91 ? 5.381 -5.013 -14.728 1.00 97.06 91 LEU A CA 1
ATOM 663 C C . LEU A 1 91 ? 6.823 -5.360 -15.151 1.00 97.06 91 LEU A C 1
ATOM 665 O O . LEU A 1 91 ? 7.724 -5.398 -14.313 1.00 97.06 91 LEU A O 1
ATOM 669 N N . TYR A 1 92 ? 7.038 -5.616 -16.445 1.00 96.88 92 TYR A N 1
ATOM 670 C CA . TYR A 1 92 ? 8.341 -5.981 -17.010 1.00 96.88 92 TYR A CA 1
ATOM 671 C C . TYR A 1 92 ? 9.125 -4.800 -17.601 1.00 96.88 92 TYR A C 1
ATOM 673 O O . TYR A 1 92 ? 10.281 -4.976 -18.000 1.00 96.88 92 TYR A O 1
ATOM 681 N N . ALA A 1 93 ? 8.528 -3.610 -17.680 1.00 96.00 93 ALA A N 1
ATOM 682 C CA . ALA A 1 93 ? 9.191 -2.430 -18.209 1.00 96.00 93 ALA A CA 1
ATOM 683 C C . ALA A 1 93 ? 10.330 -1.968 -17.276 1.00 96.00 93 ALA A C 1
ATOM 685 O O . ALA A 1 93 ? 10.192 -2.005 -16.052 1.00 96.00 93 ALA A O 1
ATOM 686 N N . PRO A 1 94 ? 11.465 -1.488 -17.819 1.00 94.12 94 PRO A N 1
ATOM 687 C CA . PRO A 1 94 ? 12.493 -0.854 -17.005 1.00 94.12 94 PRO A CA 1
ATOM 688 C C . PRO A 1 94 ? 11.940 0.373 -16.271 1.00 94.12 94 PRO A C 1
ATOM 690 O O . PRO A 1 94 ? 11.444 1.309 -16.897 1.00 94.12 94 PRO A O 1
ATOM 693 N N . ALA A 1 95 ? 12.077 0.398 -14.946 1.00 94.12 95 ALA A N 1
ATOM 694 C CA . ALA A 1 95 ? 11.687 1.540 -14.130 1.00 94.12 95 ALA A CA 1
ATOM 695 C C . ALA A 1 95 ? 12.860 2.509 -13.925 1.00 94.12 95 ALA A C 1
ATOM 697 O O . ALA A 1 95 ? 13.979 2.100 -13.610 1.00 94.12 95 ALA A O 1
ATOM 698 N N . VAL A 1 96 ? 12.586 3.809 -14.040 1.00 94.31 96 VAL A N 1
ATOM 699 C CA . VAL A 1 96 ? 13.508 4.887 -13.654 1.00 94.31 96 VAL A CA 1
ATOM 700 C C . VAL A 1 96 ? 12.892 5.634 -12.480 1.00 94.31 96 VAL A C 1
ATOM 702 O O . VAL A 1 96 ? 11.742 6.063 -12.556 1.00 94.31 96 VAL A O 1
ATOM 705 N N . TRP A 1 97 ? 13.650 5.800 -11.397 1.00 95.00 97 TRP A N 1
ATOM 706 C CA . TRP A 1 97 ? 13.205 6.512 -10.201 1.00 95.00 97 TRP A CA 1
ATOM 707 C C . TRP A 1 97 ? 14.305 7.400 -9.632 1.00 95.00 97 TRP A C 1
ATOM 709 O O . TRP A 1 97 ? 15.496 7.211 -9.884 1.00 95.00 97 TRP A O 1
ATOM 719 N N . GLN A 1 98 ? 13.880 8.361 -8.822 1.00 93.94 98 GLN A N 1
ATOM 720 C CA . GLN A 1 98 ? 14.744 9.241 -8.053 1.00 93.94 98 GLN A CA 1
ATOM 721 C C . GLN A 1 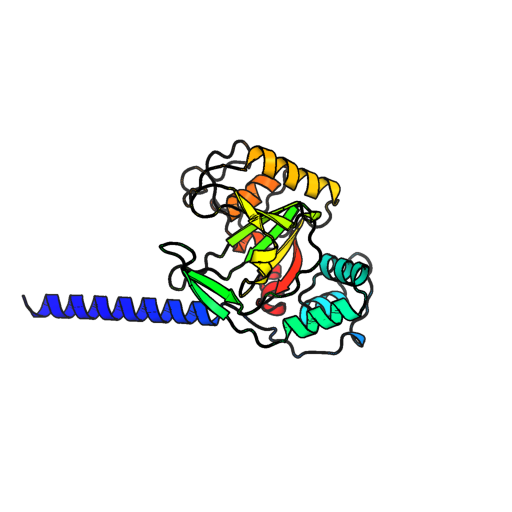98 ? 14.436 9.113 -6.564 1.00 93.94 98 GLN A C 1
ATOM 723 O O . GLN A 1 98 ? 13.285 8.927 -6.172 1.00 93.94 98 GLN A O 1
ATOM 728 N N . CYS A 1 99 ? 15.470 9.237 -5.737 1.00 92.88 99 CYS A N 1
ATOM 729 C CA . CYS A 1 99 ? 15.336 9.319 -4.289 1.00 92.88 99 CYS A CA 1
ATOM 730 C C . CYS A 1 99 ? 15.381 10.792 -3.861 1.00 92.88 99 CYS A C 1
ATOM 732 O O . CYS A 1 99 ? 16.391 11.475 -4.047 1.00 92.88 99 CYS A O 1
ATOM 734 N N . GLY A 1 100 ? 14.269 11.285 -3.317 1.00 89.19 100 GLY A N 1
ATOM 735 C CA . GLY A 1 100 ? 14.100 12.660 -2.849 1.00 89.19 100 GLY A CA 1
ATOM 736 C C . GLY A 1 100 ? 13.798 12.733 -1.354 1.00 89.19 100 GLY A C 1
ATOM 737 O O . GLY A 1 100 ? 13.590 11.718 -0.689 1.00 89.19 100 GLY A O 1
ATOM 738 N N . ALA A 1 101 ? 13.775 13.946 -0.800 1.00 84.31 101 ALA A N 1
ATOM 739 C CA . ALA A 1 101 ? 13.282 14.148 0.560 1.00 84.31 101 ALA A CA 1
ATOM 740 C C . ALA A 1 101 ? 11.773 13.850 0.610 1.00 84.31 101 ALA A C 1
ATOM 742 O O . ALA A 1 101 ? 11.013 14.445 -0.149 1.00 84.31 101 ALA A O 1
ATOM 743 N N . GLY A 1 102 ? 11.359 12.934 1.490 1.00 75.38 102 GLY A N 1
ATOM 744 C CA . GLY A 1 102 ? 9.946 12.703 1.811 1.00 75.38 102 GLY A CA 1
ATOM 745 C C . GLY A 1 102 ? 9.521 13.522 3.030 1.00 75.38 102 GLY A C 1
ATOM 746 O O . GLY A 1 102 ? 8.498 14.195 3.025 1.00 75.38 102 GLY A O 1
ATOM 747 N N . THR A 1 103 ? 10.362 13.525 4.066 1.00 78.56 103 THR A N 1
ATOM 748 C CA . THR A 1 103 ? 10.240 14.377 5.261 1.00 78.56 103 THR A CA 1
ATOM 749 C C . THR A 1 103 ? 11.636 14.909 5.624 1.00 78.56 103 THR A C 1
ATOM 751 O O . THR A 1 103 ? 12.606 14.542 4.957 1.00 78.56 103 THR A O 1
ATOM 754 N N . PRO A 1 104 ? 11.815 15.735 6.676 1.00 77.00 104 PRO A N 1
ATOM 755 C CA . PRO A 1 104 ? 13.154 16.180 7.077 1.00 77.00 104 PRO A CA 1
ATOM 756 C C . PRO A 1 104 ? 14.133 15.035 7.383 1.00 77.00 104 PRO A C 1
ATOM 758 O O . PRO A 1 104 ? 15.340 15.205 7.242 1.00 77.00 104 PRO A O 1
ATOM 761 N N . LEU A 1 105 ? 13.616 13.875 7.801 1.00 80.25 105 LEU A N 1
ATOM 762 C CA . LEU A 1 105 ? 14.420 12.707 8.162 1.00 80.25 105 LEU A CA 1
ATOM 763 C C . LEU A 1 105 ? 14.319 11.580 7.133 1.00 80.25 105 LEU A C 1
ATOM 765 O O . LEU A 1 105 ? 15.276 10.833 6.959 1.00 80.25 105 LEU A O 1
ATOM 769 N N . THR A 1 106 ? 13.183 11.445 6.450 1.00 86.19 106 THR A N 1
ATOM 770 C CA . THR A 1 106 ? 12.935 10.311 5.555 1.00 86.19 106 THR A CA 1
ATOM 771 C C . THR A 1 106 ? 13.141 10.668 4.094 1.00 86.19 106 THR A C 1
ATOM 773 O O . THR A 1 106 ? 12.967 11.805 3.644 1.00 86.19 106 THR A O 1
ATOM 776 N N . ARG A 1 107 ? 13.497 9.645 3.335 1.00 90.62 107 ARG A N 1
ATOM 777 C CA . ARG A 1 107 ? 13.623 9.672 1.891 1.00 90.62 107 ARG A CA 1
ATOM 778 C C . ARG A 1 107 ? 12.467 8.919 1.251 1.00 90.62 107 ARG A C 1
ATOM 780 O O . ARG A 1 107 ? 11.904 8.011 1.864 1.00 90.62 107 ARG A O 1
ATOM 787 N N . GLN A 1 108 ? 12.140 9.301 0.026 1.00 93.31 108 GLN A N 1
ATOM 788 C CA . GLN A 1 108 ? 11.084 8.697 -0.770 1.00 93.31 108 GLN A CA 1
ATOM 789 C C . GLN A 1 108 ? 11.582 8.450 -2.189 1.00 93.31 108 GLN A C 1
ATOM 791 O O . GLN A 1 108 ? 12.170 9.342 -2.806 1.00 93.31 108 GLN A O 1
ATOM 796 N N . GLU A 1 109 ? 11.297 7.260 -2.712 1.00 95.38 109 GLU A N 1
ATOM 797 C CA . GLU A 1 109 ? 11.595 6.920 -4.095 1.00 95.38 109 GLU A CA 1
ATOM 798 C C . GLU A 1 109 ? 10.375 7.090 -4.999 1.00 95.38 109 GLU A C 1
ATOM 800 O O . GLU A 1 109 ? 9.333 6.453 -4.819 1.00 95.38 109 GLU A O 1
ATOM 805 N N . THR A 1 110 ? 10.539 7.950 -6.001 1.00 95.75 110 THR A N 1
ATOM 806 C CA . THR A 1 110 ? 9.481 8.359 -6.924 1.00 95.75 110 THR A CA 1
ATOM 807 C C . THR A 1 110 ? 9.902 8.032 -8.355 1.00 95.75 110 THR A C 1
ATOM 809 O O . THR A 1 110 ? 11.014 8.367 -8.767 1.00 95.75 110 THR A O 1
ATOM 812 N N . LEU A 1 111 ? 9.024 7.377 -9.108 1.00 96.75 111 LEU A N 1
ATOM 813 C CA . LEU A 1 111 ? 9.192 7.080 -10.527 1.00 96.75 111 LEU A CA 1
ATOM 814 C C . LEU A 1 111 ? 9.253 8.362 -11.362 1.00 96.75 111 LEU A C 1
ATOM 816 O O . LEU A 1 111 ? 8.674 9.389 -11.007 1.00 96.75 111 LEU A O 1
ATOM 820 N N . ALA A 1 112 ? 9.921 8.277 -12.510 1.00 95.06 112 ALA A N 1
ATOM 821 C CA . ALA A 1 112 ? 9.945 9.347 -13.504 1.00 95.06 112 ALA A CA 1
ATOM 822 C C . ALA A 1 112 ? 8.584 9.541 -14.201 1.00 95.06 112 ALA A C 1
ATOM 824 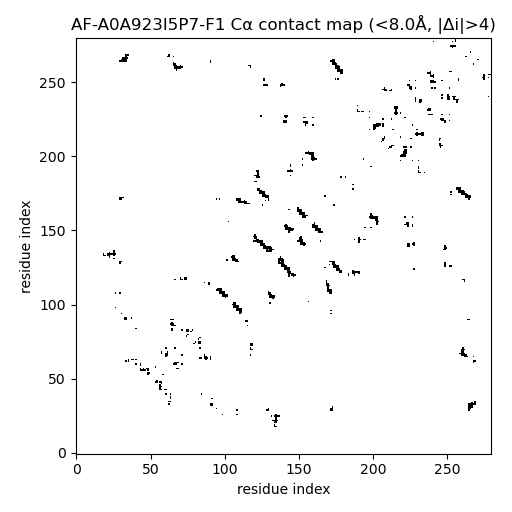O O . ALA A 1 112 ? 8.258 10.653 -14.610 1.00 95.06 112 ALA A O 1
ATOM 825 N N . SER A 1 113 ? 7.791 8.474 -14.321 1.00 94.44 113 SER A N 1
ATOM 826 C CA . SER A 1 113 ? 6.446 8.487 -14.898 1.00 94.44 113 SER A CA 1
ATOM 827 C C . SER A 1 113 ? 5.497 7.637 -14.064 1.00 94.44 113 SER A C 1
ATOM 829 O O . SER A 1 113 ? 5.902 6.619 -13.503 1.00 94.44 113 SER A O 1
ATOM 831 N N . ALA A 1 114 ? 4.238 8.062 -13.995 1.00 96.75 114 ALA A N 1
ATOM 832 C CA . ALA A 1 114 ? 3.195 7.317 -13.307 1.00 96.75 114 ALA A CA 1
ATOM 833 C C . ALA A 1 114 ? 2.898 5.996 -14.028 1.00 96.75 114 ALA A C 1
ATOM 835 O O . ALA A 1 114 ? 3.033 5.905 -15.249 1.00 96.75 114 ALA A O 1
ATOM 836 N N . VAL A 1 115 ? 2.478 5.002 -13.255 1.00 97.38 115 VAL A N 1
ATOM 837 C CA . VAL A 1 115 ? 2.090 3.674 -13.735 1.00 97.38 115 VAL A CA 1
ATOM 838 C C . VAL A 1 115 ? 0.598 3.426 -13.523 1.00 97.38 115 VAL A C 1
ATOM 840 O O . VAL A 1 115 ? -0.026 4.011 -12.641 1.00 97.38 115 VAL A O 1
ATOM 843 N N . GLU A 1 116 ? 0.009 2.565 -14.342 1.00 96.81 116 GLU A N 1
ATOM 844 C CA . GLU A 1 116 ? -1.396 2.181 -14.254 1.00 96.81 116 GLU A CA 1
ATOM 845 C C . GLU A 1 116 ? -1.646 1.382 -12.966 1.00 96.81 116 GLU A C 1
ATOM 847 O O . GLU A 1 116 ? -0.945 0.406 -12.668 1.00 96.81 116 GLU A O 1
ATOM 852 N N . MET A 1 117 ? -2.648 1.803 -12.196 1.00 98.00 117 MET A N 1
ATOM 853 C CA . MET A 1 117 ? -3.169 1.034 -11.069 1.00 98.00 117 MET A CA 1
ATOM 854 C C . MET A 1 117 ? -4.419 0.273 -11.508 1.00 98.00 117 MET A C 1
ATOM 856 O O . MET A 1 117 ? -5.195 0.774 -12.320 1.00 98.00 117 MET A O 1
ATOM 860 N N . ALA A 1 118 ? -4.623 -0.921 -10.957 1.00 97.56 118 ALA A N 1
ATOM 861 C CA . ALA A 1 118 ? -5.882 -1.638 -11.091 1.00 97.56 118 ALA A CA 1
ATOM 862 C C . ALA A 1 118 ? -7.036 -0.784 -10.526 1.00 97.56 118 ALA A C 1
ATOM 864 O O . ALA A 1 118 ? -6.793 0.030 -9.626 1.00 97.56 118 ALA A O 1
ATOM 865 N N . PRO A 1 119 ? -8.279 -0.967 -11.012 1.00 98.19 119 PRO A N 1
ATOM 866 C CA . PRO A 1 119 ? -9.426 -0.226 -10.501 1.00 98.19 119 PRO A CA 1
ATOM 867 C C . PRO A 1 119 ? -9.547 -0.363 -8.978 1.00 98.19 119 PRO A C 1
ATOM 869 O O . PRO A 1 119 ? -9.597 -1.475 -8.444 1.00 98.19 119 PRO A O 1
ATOM 872 N N . LEU A 1 120 ? -9.549 0.779 -8.290 1.00 98.62 120 LEU A N 1
ATOM 873 C CA . LEU A 1 120 ? -9.628 0.849 -6.834 1.00 98.62 120 LEU A CA 1
ATOM 874 C C . LEU A 1 120 ? -11.084 0.779 -6.367 1.00 98.62 120 LEU A C 1
ATOM 876 O O . LEU A 1 120 ? -11.996 1.225 -7.063 1.00 98.62 120 LEU A O 1
ATOM 880 N N . GLU A 1 121 ? -11.283 0.274 -5.156 1.00 98.69 121 GLU A N 1
ATOM 881 C CA . GLU A 1 121 ? -12.550 0.312 -4.428 1.00 98.69 121 GLU A CA 1
ATOM 882 C C . GLU A 1 121 ? -12.384 1.024 -3.084 1.00 98.69 121 GLU A C 1
ATOM 884 O O . GLU A 1 121 ? -11.295 1.058 -2.503 1.00 98.69 121 GLU A O 1
ATOM 889 N N . ASP A 1 122 ? -13.484 1.565 -2.561 1.00 98.88 122 ASP A N 1
ATOM 890 C CA . ASP A 1 122 ? -13.513 2.075 -1.194 1.00 98.88 122 ASP A CA 1
ATOM 891 C C . ASP A 1 122 ? -13.118 0.964 -0.216 1.00 98.88 122 ASP A C 1
ATOM 893 O O . ASP A 1 122 ? -13.596 -0.172 -0.288 1.00 98.88 122 ASP A O 1
ATOM 897 N N . GLY A 1 123 ? -12.220 1.306 0.701 1.00 98.75 123 GLY A N 1
ATOM 898 C CA . GLY A 1 123 ? -11.634 0.375 1.654 1.00 98.75 123 GLY A CA 1
ATOM 899 C C . GLY A 1 123 ? -10.361 -0.310 1.157 1.00 98.75 123 GLY A C 1
ATOM 900 O O . GLY A 1 123 ? -9.673 -0.923 1.975 1.00 98.75 123 GLY A O 1
ATOM 901 N N . ASP A 1 124 ? -9.980 -0.188 -0.118 1.00 98.88 124 ASP A N 1
ATOM 902 C CA . ASP A 1 124 ? -8.664 -0.663 -0.556 1.00 98.88 124 ASP A CA 1
ATOM 903 C C . ASP A 1 124 ? -7.544 0.020 0.236 1.00 98.88 124 ASP A C 1
ATOM 905 O O . ASP A 1 124 ? -7.638 1.171 0.660 1.00 98.88 124 ASP A O 1
ATOM 909 N N . ILE A 1 125 ? -6.459 -0.709 0.457 1.00 98.88 125 ILE A N 1
ATOM 910 C CA . ILE A 1 125 ? -5.301 -0.240 1.209 1.00 98.88 125 ILE A CA 1
ATOM 911 C C . ILE A 1 125 ? -4.139 -0.137 0.236 1.00 98.88 125 ILE A C 1
ATOM 913 O O . ILE A 1 125 ? -3.756 -1.126 -0.391 1.00 98.88 125 ILE A O 1
ATOM 917 N N . LEU A 1 126 ? -3.533 1.042 0.152 1.00 98.75 126 LEU A N 1
ATOM 918 C CA . LEU A 1 126 ? -2.304 1.224 -0.607 1.00 98.75 126 LEU A CA 1
ATOM 919 C C . LEU A 1 126 ? -1.128 1.101 0.350 1.00 98.75 126 LEU A C 1
ATOM 921 O O . LEU A 1 126 ? -1.090 1.764 1.386 1.00 98.75 126 LEU A O 1
ATOM 925 N N . VAL A 1 127 ? -0.165 0.249 0.009 1.00 98.19 127 VAL A N 1
ATOM 926 C CA . VAL A 1 127 ? 1.068 0.073 0.777 1.00 98.19 127 VAL A CA 1
ATOM 927 C C . VAL A 1 127 ? 2.266 0.236 -0.133 1.00 98.19 127 VAL A C 1
ATOM 929 O O . VAL A 1 127 ? 2.320 -0.313 -1.224 1.00 98.19 127 VAL A O 1
ATOM 932 N N . THR A 1 128 ? 3.272 0.966 0.325 1.00 96.50 128 THR A N 1
ATOM 933 C CA . THR A 1 128 ? 4.543 1.108 -0.375 1.00 96.50 128 THR A CA 1
ATOM 934 C C . THR A 1 128 ? 5.675 0.838 0.592 1.00 96.50 128 THR A C 1
ATOM 936 O O . THR A 1 128 ? 5.600 1.170 1.773 1.00 96.50 128 THR A O 1
ATOM 939 N N . THR A 1 129 ? 6.748 0.247 0.086 1.00 94.00 129 THR A N 1
ATOM 940 C CA . THR A 1 129 ? 8.024 0.193 0.797 1.00 94.00 129 THR A CA 1
ATOM 941 C C . THR A 1 129 ? 8.995 1.251 0.290 1.00 94.00 129 THR A C 1
ATOM 943 O O . THR A 1 129 ? 10.078 1.330 0.853 1.00 94.00 129 THR A O 1
ATOM 946 N N . ALA A 1 130 ? 8.620 2.077 -0.701 1.00 93.38 130 ALA A N 1
ATOM 947 C CA . ALA A 1 130 ? 9.420 3.124 -1.357 1.00 93.38 130 ALA A CA 1
ATOM 948 C C . ALA A 1 130 ? 9.613 4.395 -0.498 1.00 93.38 130 ALA A C 1
ATOM 950 O O . ALA A 1 130 ? 9.491 5.533 -0.964 1.00 93.38 130 ALA A O 1
ATOM 951 N N . SER A 1 131 ? 9.881 4.194 0.790 1.00 92.19 131 SER A N 1
ATOM 952 C CA . SER A 1 131 ? 10.370 5.212 1.707 1.00 92.19 131 SER A CA 1
ATOM 953 C C . SER A 1 131 ? 11.358 4.591 2.694 1.00 92.19 131 SER A C 1
ATOM 955 O O . SER A 1 131 ? 11.220 3.427 3.090 1.00 92.19 131 SER A O 1
ATOM 957 N N . HIS A 1 132 ? 12.383 5.356 3.070 1.00 91.56 132 HIS A N 1
ATOM 958 C CA . HIS A 1 132 ? 13.448 4.871 3.948 1.00 91.56 132 HIS A CA 1
ATOM 959 C C . HIS A 1 132 ? 13.988 5.948 4.906 1.00 91.56 132 HIS A C 1
ATOM 961 O O . HIS A 1 132 ? 13.922 7.149 4.630 1.00 91.56 132 HIS A O 1
ATOM 967 N N . PHE A 1 133 ? 14.527 5.511 6.042 1.00 88.75 133 PHE A N 1
ATOM 968 C CA . PHE A 1 133 ? 15.378 6.282 6.948 1.00 88.75 133 PHE A CA 1
ATOM 969 C C . PHE A 1 133 ? 16.744 5.593 7.007 1.00 88.75 133 PHE A C 1
ATOM 971 O O . PHE A 1 133 ? 16.863 4.467 7.495 1.00 88.75 133 PHE A O 1
ATOM 978 N N . PHE A 1 134 ? 17.778 6.236 6.461 1.00 87.50 134 PHE A N 1
ATOM 979 C CA . PHE A 1 134 ? 19.031 5.559 6.101 1.00 87.50 134 PHE A CA 1
ATOM 980 C C . PHE A 1 134 ? 18.757 4.296 5.280 1.00 87.50 134 PHE A C 1
ATOM 982 O O . PHE A 1 134 ? 18.093 4.397 4.262 1.00 87.50 134 PHE A O 1
ATOM 989 N N . GLY A 1 135 ? 19.231 3.113 5.664 1.00 87.12 135 GLY A N 1
ATOM 990 C CA . GLY A 1 135 ? 18.904 1.897 4.919 1.00 87.12 135 GLY A CA 1
ATOM 991 C C . GLY A 1 135 ? 17.705 1.113 5.455 1.00 87.12 135 GLY A C 1
ATOM 992 O O . GLY A 1 135 ? 17.440 0.009 4.980 1.00 87.12 135 GLY A O 1
ATOM 993 N N . TRP A 1 136 ? 16.991 1.633 6.456 1.00 87.06 136 TRP A N 1
ATOM 994 C CA . TRP A 1 136 ? 15.780 0.995 6.961 1.00 87.06 136 TRP A CA 1
ATOM 995 C C . TRP A 1 136 ? 14.569 1.451 6.149 1.00 87.06 136 TRP A C 1
ATOM 997 O O . TRP A 1 136 ? 14.306 2.646 6.061 1.00 87.06 136 TRP A O 1
ATOM 1007 N N . ARG A 1 137 ? 13.835 0.498 5.565 1.00 90.44 137 ARG A N 1
ATOM 1008 C CA . ARG A 1 137 ? 12.589 0.754 4.834 1.00 90.44 137 ARG A CA 1
ATOM 1009 C C . ARG A 1 137 ? 11.387 0.651 5.763 1.00 90.44 137 ARG A C 1
ATOM 1011 O O . ARG A 1 137 ? 10.911 -0.449 6.032 1.00 90.44 137 ARG A O 1
ATOM 1018 N N . GLN A 1 138 ? 10.901 1.791 6.233 1.00 84.00 138 GLN A N 1
ATOM 1019 C CA . GLN A 1 138 ? 9.666 1.883 7.009 1.00 84.00 138 GLN A CA 1
ATOM 1020 C C . GLN A 1 138 ? 8.427 1.685 6.132 1.00 84.00 138 GLN A C 1
ATOM 1022 O O . GLN A 1 138 ? 7.463 1.072 6.580 1.00 84.00 138 GLN A O 1
ATOM 1027 N N . GLY A 1 139 ? 8.465 2.159 4.881 1.00 91.81 139 GLY A N 1
ATOM 1028 C CA . GLY A 1 139 ? 7.307 2.176 3.995 1.00 91.81 139 GLY A CA 1
ATOM 1029 C C . GLY A 1 139 ? 6.250 3.220 4.376 1.00 91.81 139 GLY A C 1
ATOM 1030 O O . GLY A 1 139 ? 6.480 4.126 5.179 1.00 91.81 139 GLY A O 1
ATOM 1031 N N . HIS A 1 140 ? 5.083 3.121 3.755 1.00 95.44 140 HIS A N 1
ATOM 1032 C CA . HIS A 1 140 ? 3.923 3.958 4.037 1.00 95.44 140 HIS A CA 1
ATOM 1033 C C . HIS A 1 140 ? 2.640 3.212 3.667 1.00 95.44 140 HIS A C 1
ATOM 1035 O O . HIS A 1 140 ? 2.674 2.306 2.832 1.00 95.44 140 HIS A O 1
ATOM 1041 N N . ALA A 1 141 ? 1.525 3.585 4.289 1.00 97.75 141 ALA A N 1
ATOM 1042 C CA . ALA A 1 141 ? 0.222 2.990 4.026 1.00 97.75 141 ALA A CA 1
ATOM 1043 C C . ALA A 1 141 ? -0.890 4.044 4.087 1.00 97.75 141 ALA A C 1
ATOM 1045 O O . ALA A 1 141 ? -0.817 4.960 4.908 1.00 97.75 141 ALA A O 1
ATOM 1046 N N . CYS A 1 142 ? -1.923 3.886 3.265 1.00 98.31 142 CYS A N 1
ATOM 1047 C CA . CYS A 1 142 ? -3.153 4.667 3.355 1.00 98.31 142 CYS A CA 1
ATOM 1048 C C . CYS A 1 142 ? -4.390 3.814 3.068 1.00 98.31 142 CYS A C 1
ATOM 1050 O O . CYS A 1 142 ? -4.283 2.683 2.589 1.00 98.31 142 CYS A O 1
ATOM 1052 N N . LEU A 1 143 ? -5.555 4.382 3.369 1.00 98.88 143 LEU A N 1
ATOM 1053 C CA . LEU A 1 143 ? -6.863 3.809 3.073 1.00 98.88 143 LEU A CA 1
ATOM 1054 C C . LEU A 1 143 ? -7.503 4.574 1.910 1.00 98.88 143 LEU A C 1
ATOM 1056 O O . LEU A 1 143 ? -7.547 5.799 1.945 1.00 98.88 143 LEU A O 1
ATOM 1060 N N . VAL A 1 144 ? -8.026 3.891 0.899 1.00 98.88 144 VAL A N 1
ATOM 1061 C CA . VAL A 1 144 ? -8.875 4.499 -0.133 1.00 98.88 144 VAL A CA 1
ATOM 1062 C C . VAL A 1 144 ? -10.236 4.782 0.496 1.00 98.88 144 VAL A C 1
ATOM 1064 O O . VAL A 1 144 ? -10.899 3.862 0.976 1.00 98.88 144 VAL A O 1
ATOM 1067 N N . VAL A 1 145 ? -10.627 6.057 0.545 1.00 98.75 145 VAL A N 1
ATOM 1068 C CA . VAL A 1 145 ? -11.877 6.491 1.198 1.00 98.75 145 VAL A CA 1
ATOM 1069 C C . VAL A 1 145 ? -12.936 6.997 0.228 1.00 98.75 145 VAL A C 1
ATOM 1071 O O . VAL A 1 145 ? -14.091 7.110 0.625 1.00 98.75 145 VAL A O 1
ATOM 1074 N N . ASP A 1 146 ? -12.538 7.308 -1.006 1.00 98.56 146 ASP A N 1
ATOM 1075 C CA . ASP A 1 146 ? -13.442 7.541 -2.132 1.00 98.56 146 ASP A CA 1
ATOM 1076 C C . ASP A 1 146 ? -12.695 7.207 -3.434 1.00 98.56 146 ASP A C 1
ATOM 1078 O O . ASP A 1 146 ? -11.922 8.010 -3.965 1.00 98.56 146 ASP A O 1
ATOM 1082 N N . ALA A 1 147 ? -12.880 5.989 -3.933 1.00 98.31 147 ALA A N 1
ATOM 1083 C CA . ALA A 1 147 ? -12.231 5.491 -5.138 1.00 98.31 147 ALA A CA 1
ATOM 1084 C C . ALA A 1 147 ? -12.702 6.232 -6.395 1.00 98.31 147 ALA A C 1
ATOM 1086 O O . ALA A 1 147 ? -11.897 6.485 -7.292 1.00 98.31 147 ALA A O 1
ATOM 1087 N N . ALA A 1 148 ? -13.974 6.644 -6.441 1.00 97.88 148 ALA A N 1
ATOM 1088 C CA . ALA A 1 148 ? -14.540 7.374 -7.574 1.00 97.88 148 ALA A CA 1
ATOM 1089 C C . ALA A 1 148 ? -13.886 8.755 -7.753 1.00 97.88 148 ALA A C 1
ATOM 1091 O O . ALA A 1 148 ? -13.704 9.221 -8.880 1.0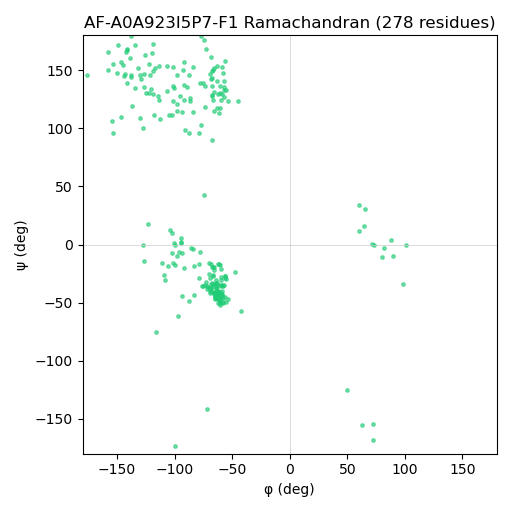0 97.88 148 ALA A O 1
ATOM 1092 N N . ARG A 1 149 ? -13.503 9.402 -6.647 1.00 98.06 149 ARG A N 1
ATOM 1093 C CA . ARG A 1 149 ? -12.760 10.672 -6.633 1.00 98.06 149 ARG A CA 1
ATOM 1094 C C . ARG A 1 149 ? -11.242 10.487 -6.552 1.00 98.06 149 ARG A C 1
ATOM 1096 O O . ARG A 1 149 ? -10.508 11.467 -6.673 1.00 98.06 149 ARG A O 1
ATOM 1103 N N . GLY A 1 150 ? -10.765 9.259 -6.347 1.00 98.06 150 GLY A N 1
ATOM 1104 C CA . GLY A 1 150 ? -9.353 8.955 -6.125 1.00 98.06 150 GLY A CA 1
ATOM 1105 C C . GLY A 1 150 ? -8.803 9.543 -4.819 1.00 98.06 150 GLY A C 1
ATOM 1106 O O . GLY A 1 150 ? -7.624 9.904 -4.770 1.00 98.06 150 GLY A O 1
ATOM 1107 N N . GLU A 1 151 ? -9.639 9.673 -3.785 1.00 98.69 151 GLU A N 1
ATOM 1108 C CA . GLU A 1 151 ? -9.261 10.188 -2.466 1.00 98.69 151 GLU A CA 1
ATOM 1109 C C . GLU A 1 151 ? -8.778 9.056 -1.551 1.00 98.69 151 GLU A C 1
ATOM 1111 O O . GLU A 1 151 ? -9.395 7.992 -1.423 1.00 98.69 151 GLU A O 1
ATOM 1116 N N . THR A 1 152 ? -7.674 9.317 -0.858 1.00 98.69 152 THR A N 1
ATOM 1117 C CA . THR A 1 152 ? -7.146 8.440 0.189 1.00 98.69 152 THR A CA 1
ATOM 1118 C C . THR A 1 152 ? -7.150 9.161 1.523 1.00 98.69 152 THR A C 1
ATOM 1120 O O . THR A 1 152 ? -6.988 10.372 1.562 1.00 98.69 152 THR A O 1
ATOM 1123 N N . LEU A 1 153 ? -7.265 8.427 2.619 1.00 98.56 153 LEU A N 1
ATOM 1124 C CA . LEU A 1 153 ? -6.969 8.903 3.957 1.00 98.56 153 LEU A CA 1
ATOM 1125 C C . LEU A 1 153 ? -5.604 8.355 4.372 1.00 98.56 153 LEU A C 1
ATOM 1127 O O . LEU A 1 153 ? -5.431 7.147 4.569 1.00 98.56 153 LEU A O 1
ATOM 1131 N N . ASP A 1 154 ? -4.630 9.246 4.485 1.00 95.25 154 ASP A N 1
ATOM 1132 C CA . ASP A 1 154 ? -3.268 8.938 4.899 1.00 95.25 154 ASP A CA 1
ATOM 1133 C C . ASP A 1 154 ? -2.852 9.804 6.087 1.00 95.25 154 ASP A C 1
ATOM 1135 O O . ASP A 1 154 ? -3.498 10.789 6.431 1.00 95.25 154 ASP A O 1
ATOM 1139 N N . CYS A 1 155 ? -1.793 9.395 6.781 1.00 93.00 155 CYS A N 1
ATOM 1140 C CA . CYS A 1 155 ? -1.234 10.170 7.883 1.00 93.00 155 CYS A CA 1
ATOM 1141 C C . CYS A 1 155 ? 0.257 10.364 7.633 1.00 93.00 155 CYS A C 1
ATOM 1143 O O . CYS A 1 155 ? 1.060 9.446 7.852 1.00 93.00 155 CYS A O 1
ATOM 1145 N N . GLY A 1 156 ? 0.584 11.558 7.132 1.00 84.19 156 GLY A N 1
ATOM 1146 C CA . GLY A 1 156 ? 1.942 12.066 6.984 1.00 84.19 156 GLY A CA 1
ATOM 1147 C C . GLY A 1 156 ? 2.561 12.419 8.340 1.00 84.19 156 GLY A C 1
ATOM 1148 O O . GLY A 1 156 ? 2.361 11.722 9.323 1.00 84.19 156 GLY A O 1
ATOM 1149 N N . MET A 1 157 ? 3.328 13.507 8.419 1.00 83.56 157 MET A N 1
ATOM 1150 C CA . MET A 1 157 ? 4.041 13.898 9.653 1.00 83.56 157 MET A CA 1
ATOM 1151 C C . MET A 1 157 ? 3.281 14.900 10.540 1.00 83.56 157 MET A C 1
ATOM 1153 O O . MET A 1 157 ? 3.829 15.353 11.545 1.00 83.56 157 MET A O 1
ATOM 1157 N N . SER A 1 158 ? 2.065 15.292 10.158 1.00 90.50 158 SER A N 1
ATOM 1158 C CA . SER A 1 158 ? 1.274 16.337 10.821 1.00 90.50 158 SER A CA 1
ATOM 1159 C C . SER A 1 158 ? -0.014 15.767 11.413 1.00 90.50 158 SER A C 1
ATOM 1161 O O . SER A 1 158 ? -0.121 15.580 12.623 1.00 90.50 158 SER A O 1
ATOM 1163 N N . VAL A 1 159 ? -0.984 15.477 10.555 1.00 96.50 159 VAL A N 1
ATOM 1164 C CA . VAL A 1 159 ? -2.303 14.942 10.881 1.00 96.50 159 VAL A CA 1
ATOM 1165 C C . VAL A 1 159 ? -2.703 13.932 9.809 1.00 96.50 159 VAL A C 1
ATOM 1167 O O . VAL A 1 159 ? -2.079 13.847 8.753 1.00 96.50 159 VAL A O 1
ATOM 1170 N N . ALA A 1 160 ? -3.731 13.144 10.089 1.00 97.50 160 ALA A N 1
ATOM 1171 C CA . ALA A 1 160 ? -4.431 12.385 9.071 1.00 97.50 160 ALA A CA 1
ATOM 1172 C C . ALA A 1 160 ? -5.182 13.340 8.131 1.00 97.50 160 ALA A C 1
ATOM 1174 O O . ALA A 1 160 ? -5.944 14.190 8.600 1.00 97.50 160 ALA A O 1
ATOM 1175 N N . GLU A 1 161 ? -4.982 13.205 6.826 1.00 97.81 161 GLU A N 1
ATOM 1176 C CA . GLU A 1 161 ? -5.513 14.115 5.813 1.00 97.81 161 GLU A CA 1
ATOM 1177 C C . GLU A 1 161 ? -5.978 13.374 4.557 1.00 97.81 161 GLU A C 1
ATOM 1179 O O . GLU A 1 161 ? -5.743 12.176 4.394 1.00 97.81 161 GLU A O 1
ATOM 1184 N N . ILE A 1 162 ? -6.706 14.091 3.698 1.00 98.38 162 ILE A N 1
ATOM 1185 C CA . ILE A 1 162 ? -7.136 13.553 2.411 1.00 98.38 162 ILE A CA 1
ATOM 1186 C C . ILE A 1 162 ? -6.010 13.740 1.395 1.00 98.38 162 ILE A C 1
ATOM 1188 O O . ILE A 1 162 ? -5.678 14.863 1.015 1.00 98.38 162 ILE A O 1
ATOM 1192 N N . GLY A 1 163 ? -5.454 12.620 0.952 1.00 97.19 163 GLY A N 1
ATOM 1193 C CA . GLY A 1 163 ? -4.482 12.517 -0.123 1.00 97.19 163 GLY A CA 1
ATOM 1194 C C . GLY A 1 163 ? -5.112 12.083 -1.448 1.00 97.19 163 GLY A C 1
ATOM 1195 O O . GLY A 1 163 ? -6.330 11.952 -1.590 1.00 97.19 163 GLY A O 1
ATOM 1196 N N . SER A 1 164 ? -4.253 11.833 -2.438 1.00 97.38 164 SER A N 1
ATOM 1197 C CA . SER A 1 164 ? -4.661 11.355 -3.761 1.00 97.38 164 SER A CA 1
ATOM 1198 C C . SER A 1 164 ? -4.062 9.990 -4.073 1.00 97.38 164 SER A C 1
ATOM 1200 O O . SER A 1 164 ? -2.836 9.818 -4.032 1.00 97.38 164 SER A O 1
ATOM 1202 N N . ALA A 1 165 ? -4.914 9.060 -4.504 1.00 97.56 165 ALA A N 1
ATOM 1203 C CA . ALA A 1 165 ? -4.513 7.760 -5.029 1.00 97.56 165 ALA A CA 1
ATOM 1204 C C . ALA A 1 165 ? -3.556 7.903 -6.226 1.00 97.56 165 ALA A C 1
ATOM 1206 O O . ALA A 1 165 ? -2.590 7.156 -6.334 1.00 97.56 165 ALA A O 1
ATOM 1207 N N . ALA A 1 166 ? -3.722 8.924 -7.074 1.00 96.94 166 ALA A N 1
ATOM 1208 C CA . ALA A 1 166 ? -2.839 9.149 -8.223 1.00 96.94 166 ALA A CA 1
ATOM 1209 C C . ALA A 1 166 ? -1.366 9.369 -7.823 1.00 96.94 166 ALA A C 1
ATOM 1211 O O . ALA A 1 166 ? -0.457 9.021 -8.573 1.00 96.94 166 ALA A O 1
ATOM 1212 N N . SER A 1 167 ? -1.097 9.885 -6.617 1.00 95.38 167 SER A N 1
ATOM 1213 C CA . SER A 1 167 ? 0.279 10.030 -6.115 1.00 95.38 167 SER A CA 1
ATOM 1214 C C . SER A 1 167 ? 0.979 8.686 -5.855 1.00 95.38 167 SER A C 1
ATOM 1216 O O . SER A 1 167 ? 2.210 8.623 -5.796 1.00 95.38 167 SER A O 1
ATOM 1218 N N . TRP A 1 168 ? 0.212 7.602 -5.709 1.00 96.88 168 TRP A N 1
ATOM 1219 C CA . TRP A 1 168 ? 0.727 6.255 -5.476 1.00 96.88 168 TRP A CA 1
ATOM 1220 C C . TRP A 1 168 ? 1.239 5.593 -6.752 1.00 96.88 168 TRP A C 1
ATOM 1222 O O . TRP A 1 168 ? 2.227 4.862 -6.706 1.00 96.88 168 TRP A O 1
ATOM 1232 N N . ALA A 1 169 ? 0.672 5.960 -7.901 1.00 96.94 169 ALA A N 1
ATOM 1233 C CA . ALA A 1 169 ? 1.157 5.555 -9.218 1.00 96.94 169 ALA A CA 1
ATOM 1234 C C . ALA A 1 169 ? 2.582 6.054 -9.523 1.00 96.94 169 ALA A C 1
ATOM 1236 O O . ALA A 1 169 ? 3.235 5.553 -10.433 1.00 96.94 169 ALA A O 1
ATOM 1237 N N . LEU A 1 170 ? 3.080 7.038 -8.770 1.00 96.69 170 LEU A N 1
ATOM 1238 C CA . LEU A 1 170 ? 4.447 7.547 -8.878 1.00 96.69 170 LEU A CA 1
ATOM 1239 C C . LEU A 1 170 ? 5.416 6.886 -7.889 1.00 96.69 170 LEU A C 1
ATOM 1241 O O . LEU A 1 170 ? 6.582 7.264 -7.849 1.00 96.69 170 LEU A O 1
ATOM 1245 N N . ARG A 1 171 ? 4.991 5.926 -7.064 1.00 96.25 171 ARG A N 1
ATOM 1246 C CA . ARG A 1 171 ? 5.885 5.264 -6.099 1.00 96.25 171 ARG A CA 1
ATOM 1247 C C . ARG A 1 171 ? 6.752 4.239 -6.813 1.00 96.25 171 ARG A C 1
ATOM 1249 O O . ARG A 1 171 ? 6.254 3.484 -7.641 1.00 96.25 171 ARG A O 1
ATOM 1256 N N . ALA A 1 172 ? 8.035 4.160 -6.448 1.00 97.12 172 ALA A N 1
ATOM 1257 C CA . ALA A 1 172 ? 8.942 3.164 -7.031 1.00 97.12 172 ALA A CA 1
ATOM 1258 C C . ALA A 1 172 ? 8.427 1.722 -6.862 1.00 97.12 172 ALA A C 1
ATOM 1260 O O . ALA A 1 172 ? 8.677 0.875 -7.715 1.00 97.12 172 ALA A O 1
ATOM 1261 N N . ASN A 1 173 ? 7.654 1.470 -5.804 1.00 97.12 173 ASN A N 1
ATOM 1262 C CA . ASN A 1 173 ? 6.857 0.264 -5.646 1.00 97.12 173 ASN A CA 1
ATOM 1263 C C . ASN A 1 173 ? 5.554 0.556 -4.895 1.00 97.12 173 ASN A C 1
ATOM 1265 O O . ASN A 1 173 ? 5.489 1.511 -4.117 1.00 97.12 173 ASN A O 1
ATOM 1269 N N . PHE A 1 174 ? 4.547 -0.292 -5.077 1.00 97.94 174 PHE A N 1
ATOM 1270 C CA . PHE A 1 174 ? 3.352 -0.321 -4.237 1.00 97.94 174 PHE A CA 1
ATOM 1271 C C . PHE A 1 174 ? 2.649 -1.681 -4.317 1.00 97.94 174 PHE A C 1
ATOM 1273 O O . PHE A 1 174 ? 2.905 -2.490 -5.210 1.00 97.94 174 PHE A O 1
ATOM 1280 N N . ALA A 1 175 ? 1.743 -1.903 -3.375 1.00 98.38 175 ALA A N 1
ATOM 1281 C CA . ALA A 1 175 ? 0.728 -2.932 -3.410 1.00 98.38 175 ALA A CA 1
ATOM 1282 C C . ALA A 1 175 ? -0.637 -2.302 -3.121 1.00 98.38 175 ALA A C 1
ATOM 1284 O O . ALA A 1 175 ? -0.749 -1.422 -2.265 1.00 98.38 175 ALA A O 1
ATOM 1285 N N . VAL A 1 176 ? -1.656 -2.791 -3.814 1.00 98.81 176 VAL A N 1
ATOM 1286 C CA . VAL A 1 176 ? -3.067 -2.563 -3.508 1.00 98.81 176 VAL A CA 1
ATOM 1287 C C . VAL A 1 176 ? -3.567 -3.817 -2.803 1.00 98.81 176 VAL A C 1
ATOM 1289 O O . VAL A 1 176 ? -3.428 -4.925 -3.331 1.00 98.81 176 VAL A O 1
ATOM 1292 N N . LEU A 1 177 ? -4.104 -3.655 -1.601 1.00 98.75 177 LEU A N 1
ATOM 1293 C CA . LEU A 1 177 ? -4.625 -4.735 -0.770 1.00 98.75 177 LEU A CA 1
ATOM 1294 C C . LEU A 1 177 ? -6.114 -4.520 -0.518 1.00 98.75 177 LEU A C 1
ATOM 1296 O O . LEU A 1 177 ? -6.564 -3.382 -0.409 1.00 98.75 177 LEU A O 1
ATOM 1300 N N . ARG A 1 178 ? -6.858 -5.611 -0.360 1.00 98.62 178 ARG A N 1
ATOM 1301 C CA . ARG A 1 178 ? -8.305 -5.582 -0.127 1.00 98.62 178 ARG A CA 1
ATOM 1302 C C . ARG A 1 178 ? -8.694 -6.584 0.942 1.00 98.62 178 ARG A C 1
ATOM 1304 O O . ARG A 1 178 ? -8.099 -7.652 1.012 1.00 98.62 178 ARG A O 1
ATOM 1311 N N . LEU A 1 179 ? -9.683 -6.261 1.771 1.00 98.31 179 LEU A N 1
ATOM 1312 C CA . LEU A 1 179 ? -10.215 -7.218 2.739 1.00 98.31 179 LEU A CA 1
ATOM 1313 C C . LEU A 1 179 ? -10.899 -8.384 2.010 1.00 98.31 179 LEU A C 1
ATOM 1315 O O . LEU A 1 179 ? -11.897 -8.187 1.307 1.00 98.31 179 LEU A O 1
ATOM 1319 N N . ALA A 1 180 ? -10.321 -9.575 2.163 1.00 95.94 180 ALA A N 1
ATOM 1320 C CA . ALA A 1 180 ? -10.674 -10.762 1.400 1.00 95.94 180 ALA A CA 1
ATOM 1321 C C . ALA A 1 180 ? -12.023 -11.334 1.846 1.00 95.94 180 ALA A C 1
ATOM 1323 O O . ALA A 1 180 ? -12.295 -11.468 3.037 1.00 95.94 180 ALA A O 1
ATOM 1324 N N . GLY A 1 181 ? -12.863 -11.716 0.882 1.00 93.81 181 GLY A N 1
ATOM 1325 C CA . GLY A 1 181 ? -14.152 -12.364 1.154 1.00 93.81 181 GLY A CA 1
ATOM 1326 C C . GLY A 1 181 ? -15.235 -11.451 1.745 1.00 93.81 181 GLY A C 1
ATOM 1327 O O . GLY A 1 181 ? -16.349 -11.914 1.976 1.00 93.81 181 GLY A O 1
ATOM 1328 N N . THR A 1 182 ? -14.944 -10.167 1.951 1.00 95.62 182 THR A N 1
ATOM 1329 C CA . THR A 1 182 ? -15.911 -9.178 2.443 1.00 95.62 182 THR A CA 1
ATOM 1330 C C . THR A 1 182 ? -16.697 -8.555 1.274 1.00 95.62 182 THR A C 1
ATOM 1332 O O . THR A 1 182 ? -16.145 -8.399 0.182 1.00 95.62 182 THR A O 1
ATOM 1335 N N . PRO A 1 183 ? -17.982 -8.192 1.426 1.00 97.19 183 PRO A N 1
ATOM 1336 C CA . PRO A 1 183 ? -18.713 -7.432 0.408 1.00 97.19 183 PRO A CA 1
ATOM 1337 C C . PRO A 1 183 ? -18.163 -6.010 0.213 1.00 97.19 183 PRO A C 1
ATOM 1339 O O . PRO A 1 183 ? -17.642 -5.400 1.145 1.00 97.19 183 PRO A O 1
ATOM 1342 N N . ALA A 1 184 ? -18.323 -5.446 -0.989 1.00 97.56 184 ALA A N 1
ATOM 1343 C CA . ALA A 1 184 ? -17.884 -4.075 -1.284 1.00 97.56 184 ALA A CA 1
ATOM 1344 C C . ALA A 1 184 ? -18.562 -3.026 -0.385 1.00 97.56 184 ALA A C 1
ATOM 1346 O O . ALA A 1 184 ? -17.915 -2.079 0.044 1.00 97.56 184 ALA A O 1
ATOM 1347 N N . GLU A 1 185 ? -19.837 -3.231 -0.041 1.00 98.31 185 GLU A N 1
ATOM 1348 C CA . GLU A 1 185 ? -20.597 -2.343 0.849 1.00 98.31 185 GLU A CA 1
ATOM 1349 C C . GLU A 1 185 ? -19.978 -2.241 2.250 1.00 98.31 185 GLU A C 1
ATOM 1351 O O . GLU A 1 185 ? -19.870 -1.152 2.806 1.00 98.31 185 GLU A O 1
ATOM 1356 N N . GLU A 1 186 ? -19.504 -3.358 2.808 1.00 98.50 186 GLU A N 1
ATOM 1357 C CA . GLU A 1 186 ? -18.875 -3.367 4.129 1.00 98.50 186 GLU A CA 1
ATOM 1358 C C . GLU A 1 186 ? -17.491 -2.699 4.103 1.00 98.50 186 GLU A C 1
ATOM 1360 O O . GLU A 1 186 ? -17.167 -1.917 4.997 1.00 98.50 186 GLU A O 1
ATOM 1365 N N . ARG A 1 187 ? -16.701 -2.902 3.038 1.00 98.62 187 ARG A N 1
ATOM 1366 C CA . ARG A 1 187 ? -15.440 -2.159 2.845 1.00 98.62 187 ARG A CA 1
ATOM 1367 C C . ARG A 1 187 ? -15.669 -0.654 2.679 1.00 98.62 187 ARG A C 1
ATOM 1369 O O . ARG A 1 187 ? -14.944 0.144 3.275 1.00 98.62 187 ARG A O 1
ATOM 1376 N N . ALA A 1 188 ? -16.706 -0.268 1.940 1.00 98.75 188 ALA A N 1
ATOM 1377 C CA . ALA A 1 188 ? -17.104 1.127 1.794 1.00 98.75 188 ALA A CA 1
ATOM 1378 C C . ALA A 1 188 ? -17.557 1.735 3.133 1.00 98.75 188 ALA A C 1
ATOM 1380 O O . ALA A 1 188 ? -17.214 2.876 3.444 1.00 98.75 188 ALA A O 1
ATOM 1381 N N . ALA A 1 189 ? -18.251 0.964 3.978 1.00 98.69 189 ALA A N 1
ATOM 1382 C CA . ALA A 1 189 ? -18.619 1.397 5.324 1.00 98.69 189 ALA A CA 1
ATOM 1383 C C . ALA A 1 189 ? -17.388 1.643 6.217 1.00 98.69 189 ALA A C 1
ATOM 1385 O O . ALA A 1 189 ? -17.348 2.655 6.921 1.00 98.69 189 ALA A O 1
ATOM 1386 N N . VAL A 1 190 ? -16.362 0.780 6.145 1.00 98.56 190 VAL A N 1
ATOM 1387 C CA . VAL A 1 190 ? -15.068 0.993 6.828 1.00 98.56 190 VAL A CA 1
ATOM 1388 C C . VAL A 1 190 ? -14.428 2.306 6.374 1.00 98.56 190 VAL A C 1
ATOM 1390 O O . VAL A 1 190 ? -14.055 3.133 7.208 1.00 98.56 190 VAL A O 1
ATOM 1393 N N . ALA A 1 191 ? -14.333 2.524 5.061 1.00 98.69 191 ALA A N 1
ATOM 1394 C CA . ALA A 1 191 ? -13.783 3.742 4.468 1.00 98.69 191 ALA A CA 1
ATOM 1395 C C . ALA A 1 191 ? -14.526 5.011 4.916 1.00 98.69 191 ALA A C 1
ATOM 1397 O O . ALA A 1 191 ? -13.902 5.971 5.384 1.00 98.69 191 ALA A O 1
ATOM 1398 N N . ALA A 1 192 ? -15.857 5.005 4.835 1.00 98.56 192 ALA A N 1
ATOM 1399 C CA . ALA A 1 192 ? -16.693 6.134 5.224 1.00 98.56 192 ALA A CA 1
ATOM 1400 C C . ALA A 1 192 ? -16.575 6.449 6.724 1.00 98.56 192 ALA A C 1
ATOM 1402 O O . ALA A 1 192 ? -16.415 7.614 7.105 1.00 98.56 192 ALA A O 1
ATOM 1403 N N . ALA A 1 193 ? -16.597 5.421 7.579 1.00 98.19 193 ALA A N 1
ATOM 1404 C CA . ALA A 1 193 ? -16.416 5.580 9.019 1.00 98.19 193 ALA A CA 1
ATOM 1405 C C . ALA A 1 193 ? -15.029 6.149 9.346 1.00 98.19 193 ALA A C 1
ATOM 1407 O O . ALA A 1 193 ? -14.929 7.135 10.076 1.00 98.19 193 ALA A O 1
ATOM 1408 N N . ALA A 1 194 ? -13.971 5.600 8.740 1.00 98.19 194 ALA A N 1
ATOM 1409 C CA . ALA A 1 194 ? -12.604 6.073 8.922 1.00 98.19 194 ALA A CA 1
ATOM 1410 C C . ALA A 1 194 ? -12.446 7.546 8.526 1.00 98.19 194 ALA A C 1
ATOM 1412 O O . ALA A 1 194 ? -11.850 8.323 9.273 1.00 98.19 194 ALA A O 1
ATOM 1413 N N . ARG A 1 195 ? -13.032 7.962 7.397 1.00 98.12 195 ARG A N 1
ATOM 1414 C CA . ARG A 1 195 ? -13.053 9.371 6.979 1.00 98.12 195 ARG A CA 1
ATOM 1415 C C . ARG A 1 195 ? -13.732 10.265 8.018 1.00 98.12 195 ARG A C 1
ATOM 1417 O O . ARG A 1 195 ? -13.255 11.368 8.266 1.00 98.12 195 ARG A O 1
ATOM 1424 N N . GLY A 1 196 ? -14.819 9.798 8.632 1.00 96.94 196 GLY A N 1
ATOM 1425 C CA . GLY A 1 196 ? -15.552 10.540 9.658 1.00 96.94 196 GLY A CA 1
ATOM 1426 C C . GLY A 1 196 ? -14.836 10.635 11.008 1.00 96.94 196 GLY A C 1
ATOM 1427 O O . GLY A 1 196 ? -14.990 11.638 11.701 1.00 96.94 196 GLY A O 1
ATOM 1428 N N . THR A 1 197 ? -14.058 9.619 11.393 1.00 96.69 197 THR A N 1
ATOM 1429 C CA . THR A 1 197 ? -13.494 9.519 12.752 1.00 96.69 197 THR A CA 1
ATOM 1430 C C . THR A 1 197 ? -11.992 9.753 12.841 1.00 96.69 197 THR A C 1
ATOM 1432 O O . THR A 1 197 ? -11.507 10.123 13.907 1.00 96.69 197 THR A O 1
ATOM 1435 N N . LEU A 1 198 ? -11.240 9.495 11.768 1.00 97.88 198 LEU A N 1
ATOM 1436 C CA . LEU A 1 198 ? -9.776 9.545 11.778 1.00 97.88 198 LEU A CA 1
ATOM 1437 C C . LEU A 1 198 ? -9.216 10.783 11.074 1.00 97.88 198 LEU A C 1
ATOM 1439 O O . LEU A 1 198 ? -8.065 11.130 11.322 1.00 97.88 198 LEU A O 1
ATOM 1443 N N . LEU A 1 199 ? -9.993 11.468 10.230 1.00 98.00 199 LEU A N 1
ATOM 1444 C CA . LEU A 1 199 ? -9.555 12.708 9.589 1.00 98.00 199 LEU A CA 1
ATOM 1445 C C . LEU A 1 199 ? -9.197 13.769 10.645 1.00 98.00 199 LEU A C 1
ATOM 1447 O O . LEU A 1 199 ? -9.964 14.035 11.568 1.00 98.00 199 LEU A O 1
ATOM 1451 N N . GLY A 1 200 ? -8.018 14.377 10.511 1.00 97.94 200 GLY A N 1
ATOM 1452 C CA . GLY A 1 200 ? -7.493 15.374 11.446 1.00 97.94 200 GLY A CA 1
ATOM 1453 C C . GLY A 1 200 ? -6.826 14.803 12.703 1.00 97.94 200 GLY A C 1
ATOM 1454 O O . GLY A 1 200 ? -6.271 15.575 13.486 1.00 97.94 200 GLY A O 1
ATOM 1455 N N . VAL A 1 201 ? -6.821 13.480 12.908 1.00 97.94 201 VAL A N 1
ATOM 1456 C CA . VAL A 1 201 ? -6.108 12.859 14.037 1.00 97.94 201 VAL A CA 1
ATOM 1457 C C . VAL A 1 201 ? -4.603 13.146 13.922 1.00 97.94 201 VAL A C 1
ATOM 1459 O O . VAL A 1 201 ? -4.021 12.907 12.863 1.00 97.94 201 VAL A O 1
ATOM 1462 N N . PRO A 1 202 ? -3.938 13.638 14.983 1.00 97.50 202 PRO A N 1
ATOM 1463 C CA . PRO A 1 202 ? -2.539 14.046 14.919 1.00 97.50 202 PRO A CA 1
ATOM 1464 C C . PRO A 1 202 ? -1.581 12.868 14.740 1.00 97.50 202 PRO A C 1
ATOM 1466 O O . PRO A 1 202 ? -1.786 11.777 15.282 1.00 97.50 202 PRO A O 1
ATOM 1469 N N . TYR A 1 203 ? -0.490 13.123 14.023 1.00 96.19 203 TYR A N 1
ATOM 1470 C CA . TYR A 1 203 ? 0.581 12.160 13.833 1.00 96.19 203 TYR A CA 1
ATOM 1471 C C . TYR A 1 203 ? 1.337 11.883 15.140 1.00 96.19 203 TYR A C 1
ATOM 1473 O O . TYR A 1 203 ? 1.700 12.794 15.885 1.00 96.19 203 TYR A O 1
ATOM 1481 N N . ASN A 1 204 ? 1.624 10.610 15.398 1.00 94.81 204 ASN A N 1
ATOM 1482 C CA . ASN A 1 204 ? 2.462 10.139 16.486 1.00 94.81 204 ASN A CA 1
ATOM 1483 C C . ASN A 1 204 ? 3.081 8.778 16.130 1.00 94.81 204 ASN A C 1
ATOM 1485 O O . ASN A 1 204 ? 2.424 7.739 16.181 1.00 94.81 204 ASN A O 1
ATOM 1489 N N . ILE A 1 205 ? 4.381 8.780 15.831 1.00 91.81 205 ILE A N 1
ATOM 1490 C CA . ILE A 1 205 ? 5.147 7.565 15.511 1.00 91.81 205 ILE A CA 1
ATOM 1491 C C . ILE A 1 205 ? 5.287 6.596 16.695 1.00 91.81 205 ILE A C 1
ATOM 1493 O O . ILE A 1 205 ? 5.590 5.427 16.492 1.00 91.81 205 ILE A O 1
ATOM 1497 N N . ALA A 1 206 ? 5.095 7.069 17.930 1.00 93.38 206 ALA A N 1
ATOM 1498 C CA . ALA A 1 206 ? 5.236 6.248 19.128 1.00 93.38 206 ALA A CA 1
ATOM 1499 C C . ALA A 1 206 ? 3.968 5.449 19.468 1.00 93.38 206 ALA A C 1
ATOM 1501 O O . ALA A 1 206 ? 4.001 4.664 20.416 1.00 93.38 206 ALA A O 1
ATOM 1502 N N . VAL A 1 207 ? 2.864 5.617 18.725 1.00 94.12 207 VAL A N 1
ATOM 1503 C CA . VAL A 1 207 ? 1.640 4.823 18.930 1.00 94.12 207 VAL A CA 1
ATOM 1504 C C . VAL A 1 207 ? 1.952 3.332 18.803 1.00 94.12 207 VAL A C 1
ATOM 1506 O O . VAL A 1 207 ? 2.705 2.905 17.933 1.00 94.12 207 VAL A O 1
ATOM 1509 N N . GLY A 1 208 ? 1.409 2.549 19.730 1.00 91.56 208 GLY A N 1
ATOM 1510 C CA . GLY A 1 208 ? 1.760 1.150 19.939 1.00 91.56 208 GLY A CA 1
ATOM 1511 C C . GLY A 1 208 ? 2.750 0.947 21.084 1.00 91.56 208 GLY A C 1
ATOM 1512 O O . GLY A 1 208 ? 2.627 -0.016 21.836 1.00 91.56 208 GLY A O 1
ATOM 1513 N N . ILE A 1 209 ? 3.666 1.898 21.291 1.00 91.94 209 ILE A N 1
ATOM 1514 C CA . ILE A 1 209 ? 4.566 1.938 22.450 1.00 91.94 209 ILE A CA 1
ATOM 1515 C C . ILE A 1 209 ? 3.980 2.886 23.507 1.00 91.94 209 ILE A C 1
ATOM 1517 O O . ILE A 1 209 ? 3.621 2.455 24.601 1.00 91.94 209 ILE A O 1
ATOM 1521 N N . PHE A 1 210 ? 3.831 4.168 23.156 1.00 90.44 210 PHE A N 1
ATOM 1522 C CA . PHE A 1 210 ? 3.210 5.216 23.966 1.00 90.44 210 PHE A CA 1
ATOM 1523 C C . PHE A 1 210 ? 2.472 6.229 23.058 1.00 90.44 210 PHE A C 1
ATOM 1525 O O . PHE A 1 210 ? 3.121 7.026 22.375 1.00 90.44 210 PHE A O 1
ATOM 1532 N N . PRO A 1 211 ? 1.126 6.273 23.056 1.00 92.31 211 PRO A N 1
ATOM 1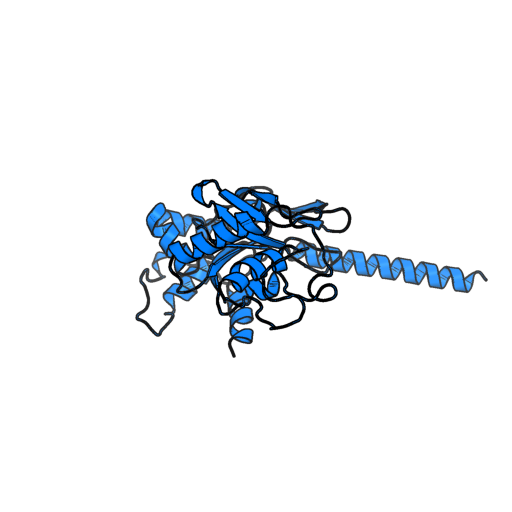533 C CA . PRO A 1 211 ? 0.197 5.424 23.810 1.00 92.31 211 PRO A CA 1
ATOM 1534 C C . PRO A 1 211 ? 0.121 3.984 23.257 1.00 92.31 211 PRO A C 1
ATOM 1536 O O . PRO A 1 211 ? 0.610 3.738 22.154 1.00 92.31 211 PRO A O 1
ATOM 1539 N N . PRO A 1 212 ? -0.504 3.035 23.984 1.00 92.69 212 PRO A N 1
ATOM 1540 C CA . PRO A 1 212 ? -0.771 1.687 23.475 1.00 92.69 212 PRO A CA 1
ATOM 1541 C C . PRO A 1 212 ? -1.578 1.692 22.167 1.00 92.69 212 PRO A C 1
ATOM 1543 O O . PRO A 1 212 ? -2.324 2.635 21.909 1.00 92.69 212 PRO A O 1
ATOM 1546 N N . LYS A 1 213 ? -1.477 0.600 21.395 1.00 93.31 213 LYS A N 1
ATOM 1547 C CA . LYS A 1 213 ? -2.183 0.389 20.112 1.00 93.31 213 LYS A CA 1
ATOM 1548 C C . LYS A 1 213 ? -3.709 0.541 20.216 1.00 93.31 213 LYS A C 1
ATOM 1550 O O . LYS A 1 213 ? -4.360 0.949 19.269 1.00 93.31 213 LYS A O 1
ATOM 1555 N N . GLY A 1 214 ? -4.282 0.239 21.381 1.00 90.56 214 GLY A N 1
ATOM 1556 C CA . GLY A 1 214 ? -5.724 0.333 21.608 1.00 90.56 214 GLY A CA 1
ATOM 1557 C C . GLY A 1 214 ? -6.510 -0.763 20.887 1.00 90.56 214 GLY A C 1
ATOM 1558 O O . GLY A 1 214 ? -5.990 -1.849 20.636 1.00 90.56 214 GLY A O 1
ATOM 1559 N N . ASP A 1 215 ? -7.775 -0.477 20.591 1.00 88.06 215 ASP A N 1
ATOM 1560 C CA . ASP A 1 215 ? -8.754 -1.378 19.971 1.00 88.06 215 ASP A CA 1
ATOM 1561 C C . ASP A 1 215 ? -9.351 -0.795 18.677 1.00 88.06 215 ASP A C 1
ATOM 1563 O O . ASP A 1 215 ? -10.393 -1.249 18.219 1.00 88.06 215 ASP A O 1
ATOM 1567 N N . GLY A 1 216 ? -8.702 0.216 18.093 1.00 85.88 216 GLY A N 1
ATOM 1568 C CA . GLY A 1 216 ? -9.176 0.926 16.903 1.00 85.88 216 GLY A CA 1
ATOM 1569 C C . GLY A 1 216 ? -10.255 1.984 17.166 1.00 85.88 216 GLY A C 1
ATOM 1570 O O . GLY A 1 216 ? -10.513 2.801 16.282 1.00 85.88 216 GLY A O 1
ATOM 1571 N N . ALA A 1 217 ? -10.845 2.042 18.366 1.00 87.44 217 ALA A N 1
ATOM 1572 C CA . ALA A 1 217 ? -11.821 3.062 18.736 1.00 87.44 217 ALA A CA 1
ATOM 1573 C C . ALA A 1 217 ? -11.159 4.267 19.428 1.00 87.44 217 ALA A C 1
ATOM 1575 O O . ALA A 1 217 ? -10.139 4.156 20.108 1.00 87.44 217 ALA A O 1
ATOM 1576 N N . GLY A 1 218 ? -11.750 5.457 19.261 1.00 87.56 218 GLY A N 1
ATOM 1577 C CA . GLY A 1 218 ? -11.336 6.660 19.997 1.00 87.56 218 GLY A CA 1
ATOM 1578 C C . GLY A 1 218 ? -9.877 7.080 19.770 1.00 87.56 218 GLY A C 1
ATOM 1579 O O . GLY A 1 218 ? -9.227 7.575 20.694 1.00 87.56 218 GLY A O 1
ATOM 1580 N N . VAL A 1 219 ? -9.344 6.866 18.563 1.00 94.44 219 VAL A N 1
ATOM 1581 C CA . VAL A 1 219 ? -7.947 7.165 18.220 1.00 94.44 219 VAL A CA 1
ATOM 1582 C C . VAL A 1 219 ? -7.650 8.658 18.405 1.00 94.44 219 VAL A C 1
ATOM 1584 O O . VAL A 1 219 ? -8.216 9.507 17.726 1.00 94.44 219 VAL A O 1
ATOM 1587 N N . ARG A 1 220 ? -6.725 8.984 19.317 1.00 94.94 220 ARG A N 1
ATOM 1588 C CA . ARG A 1 220 ? -6.321 10.376 19.622 1.00 94.94 220 ARG A CA 1
ATOM 1589 C C . ARG A 1 220 ? -5.030 10.815 18.942 1.00 94.94 220 ARG A C 1
ATOM 1591 O O . ARG A 1 220 ? -4.737 12.002 18.902 1.00 94.94 220 ARG A O 1
ATOM 1598 N N . SER A 1 221 ? -4.239 9.862 18.468 1.00 96.38 221 SER A N 1
ATOM 1599 C CA . SER A 1 221 ? -3.031 10.086 17.680 1.00 96.38 221 SER A CA 1
ATOM 1600 C C . SER A 1 221 ? -2.733 8.827 16.877 1.00 96.38 221 SER A C 1
ATOM 1602 O O . SER A 1 221 ? -3.049 7.733 17.347 1.00 96.38 221 SER A O 1
ATOM 1604 N N . THR A 1 222 ? -2.119 8.947 15.706 1.00 97.25 222 THR A N 1
ATOM 1605 C CA . THR A 1 222 ? -1.915 7.806 14.806 1.00 97.25 222 THR A CA 1
ATOM 1606 C C . THR A 1 222 ? -0.648 7.944 13.966 1.00 97.25 222 THR A C 1
ATOM 1608 O O . THR A 1 222 ? -0.012 8.986 13.94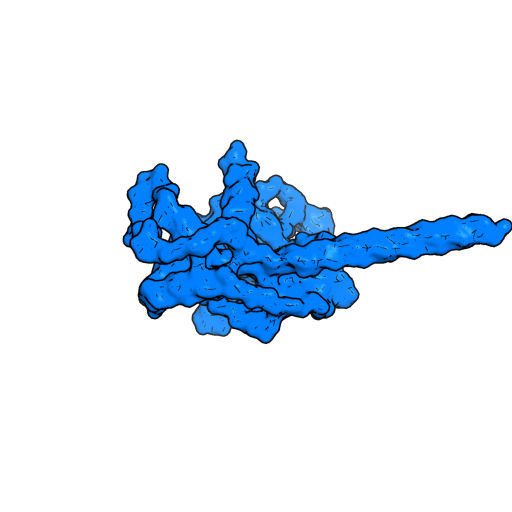1 1.00 97.25 222 THR A O 1
ATOM 1611 N N . HIS A 1 223 ? -0.282 6.899 13.242 1.00 95.62 223 HIS A N 1
ATOM 1612 C CA . HIS A 1 223 ? 0.644 6.971 12.114 1.00 95.62 223 HIS A CA 1
ATOM 1613 C C . HIS A 1 223 ? 0.056 6.150 10.963 1.00 95.62 223 HIS A C 1
ATOM 1615 O O . HIS A 1 223 ? -0.927 5.436 11.154 1.00 95.62 223 HIS A O 1
ATOM 1621 N N . CYS A 1 224 ? 0.658 6.218 9.776 1.00 95.88 224 CYS A N 1
ATOM 1622 C CA . CYS A 1 224 ? 0.122 5.621 8.545 1.00 95.88 224 CYS A CA 1
ATOM 1623 C C . CYS A 1 224 ? -0.484 4.207 8.697 1.00 95.88 224 CYS A C 1
ATOM 1625 O O . CYS A 1 224 ? -1.667 4.013 8.438 1.00 95.88 224 CYS A O 1
ATOM 1627 N N . SER A 1 225 ? 0.272 3.225 9.195 1.00 96.69 225 SER A N 1
ATOM 1628 C CA . SER A 1 225 ? -0.243 1.856 9.375 1.00 96.69 225 SER A CA 1
ATOM 1629 C C . SER A 1 225 ? -1.261 1.716 10.498 1.00 96.69 225 SER A C 1
ATOM 1631 O O . SER A 1 225 ? -2.206 0.947 10.361 1.00 96.69 225 SER A O 1
ATOM 1633 N N . HIS A 1 226 ? -1.087 2.453 11.597 1.00 97.69 226 HIS A N 1
ATOM 1634 C CA . HIS A 1 226 ? -2.029 2.428 12.711 1.00 97.69 226 HIS A CA 1
ATOM 1635 C C . HIS A 1 226 ? -3.379 3.031 12.319 1.00 97.69 226 HIS A C 1
ATOM 1637 O O . HIS A 1 226 ? -4.406 2.546 12.778 1.00 97.69 226 HIS A O 1
ATOM 1643 N N . LEU A 1 227 ? -3.399 4.028 11.430 1.00 98.25 227 LEU A N 1
ATOM 1644 C CA . LEU A 1 227 ? -4.623 4.597 10.865 1.00 98.25 227 LEU A CA 1
ATOM 1645 C C . LEU A 1 227 ? -5.412 3.529 10.105 1.00 98.25 227 LEU A C 1
ATOM 1647 O O . LEU A 1 227 ? -6.585 3.316 10.401 1.00 98.25 227 LEU A O 1
ATOM 1651 N N . VAL A 1 228 ? -4.752 2.827 9.180 1.00 98.50 228 VAL A N 1
ATOM 1652 C CA . VAL A 1 228 ? -5.377 1.753 8.393 1.00 98.50 228 VAL A CA 1
ATOM 1653 C C . VAL A 1 228 ? -5.851 0.617 9.298 1.00 98.50 228 VAL A C 1
ATOM 1655 O O . VAL A 1 228 ? -6.990 0.171 9.190 1.00 98.50 228 VAL A O 1
ATOM 1658 N N . TRP A 1 229 ? -4.998 0.172 10.224 1.00 98.44 229 TRP A N 1
ATOM 1659 C CA . TRP A 1 229 ? -5.357 -0.868 11.185 1.00 98.44 229 TRP A CA 1
ATOM 1660 C C . TRP A 1 229 ? -6.548 -0.452 12.050 1.00 98.44 229 TRP A C 1
ATOM 1662 O O . TRP A 1 229 ? -7.469 -1.241 12.210 1.00 98.44 229 TRP A O 1
ATOM 1672 N N . SER A 1 230 ? -6.580 0.786 12.551 1.00 98.00 230 SER A N 1
ATOM 1673 C CA . SER A 1 230 ? -7.667 1.277 13.409 1.00 98.00 230 SER A CA 1
ATOM 1674 C C . SER A 1 230 ? -9.005 1.319 12.677 1.00 98.00 230 SER A C 1
ATOM 1676 O O . SER A 1 230 ? -10.015 0.925 13.254 1.00 98.00 230 SER A O 1
ATOM 1678 N N . ALA A 1 231 ? -9.008 1.745 11.407 1.00 98.25 231 ALA A N 1
ATOM 1679 C CA . ALA A 1 231 ? -10.206 1.767 10.570 1.00 98.25 231 ALA A CA 1
ATOM 1680 C C . ALA A 1 231 ? -10.865 0.382 10.492 1.00 98.25 231 ALA A C 1
ATOM 1682 O O . ALA A 1 231 ? -12.055 0.236 10.755 1.00 98.25 231 ALA A O 1
ATOM 1683 N N . TYR A 1 232 ? -10.067 -0.644 10.202 1.00 98.50 232 TYR A N 1
ATOM 1684 C CA . TYR A 1 232 ? -10.543 -2.021 10.100 1.00 98.50 232 TYR A CA 1
ATOM 1685 C C . TYR A 1 232 ? -10.816 -2.668 11.460 1.00 98.50 232 TYR A C 1
ATOM 1687 O O . TYR A 1 232 ? -11.787 -3.413 11.615 1.00 98.50 232 TYR A O 1
ATOM 1695 N N . ARG A 1 233 ? -10.012 -2.343 12.476 1.00 97.75 233 ARG A N 1
ATOM 1696 C CA . ARG A 1 233 ? -10.179 -2.868 13.829 1.00 97.75 233 ARG A CA 1
ATOM 1697 C C . ARG A 1 233 ? -11.493 -2.413 14.459 1.00 97.75 233 ARG A C 1
ATOM 1699 O O . ARG A 1 233 ? -12.122 -3.216 15.144 1.00 97.75 233 ARG A O 1
ATOM 1706 N N . ALA A 1 234 ? -11.950 -1.195 14.164 1.00 96.44 234 ALA A N 1
ATOM 1707 C CA . ALA A 1 234 ? -13.262 -0.699 14.586 1.00 96.44 234 ALA A CA 1
ATOM 1708 C C . ALA A 1 234 ? -14.438 -1.548 14.052 1.00 96.44 234 ALA A C 1
ATOM 1710 O O . ALA A 1 234 ? -15.514 -1.540 14.643 1.00 96.44 234 ALA A O 1
ATOM 1711 N N . PHE A 1 235 ? -14.216 -2.316 12.979 1.00 96.75 235 PHE A N 1
ATOM 1712 C CA . PHE A 1 235 ? -15.167 -3.267 12.393 1.00 96.75 235 PHE A CA 1
ATOM 1713 C C . PHE A 1 235 ? -14.858 -4.729 12.770 1.00 96.75 235 PHE A C 1
ATOM 1715 O O . PHE A 1 235 ? -15.454 -5.656 12.235 1.00 96.75 235 PHE A O 1
ATOM 1722 N N . GLY A 1 236 ? -13.936 -4.958 13.710 1.00 96.75 236 GLY A N 1
ATOM 1723 C CA . GLY A 1 236 ? -13.586 -6.292 14.202 1.00 96.75 236 GLY A CA 1
ATOM 1724 C C . GLY A 1 236 ? -12.491 -7.010 13.409 1.00 96.75 236 GLY A C 1
ATOM 1725 O O . GLY A 1 236 ? -12.146 -8.140 13.755 1.00 96.75 236 GLY A O 1
ATOM 1726 N N . TYR A 1 237 ? -11.892 -6.371 12.401 1.00 97.44 237 TYR A N 1
ATOM 1727 C CA . TYR A 1 237 ? -10.821 -6.965 11.599 1.00 97.44 237 TYR A CA 1
ATOM 1728 C C . TYR A 1 237 ? -9.441 -6.594 12.144 1.00 97.44 237 TYR A C 1
ATOM 1730 O O . TYR A 1 237 ? -9.024 -5.437 12.100 1.00 97.44 237 TYR A O 1
ATOM 1738 N N . ASP A 1 238 ? -8.700 -7.581 12.650 1.00 97.00 238 ASP A N 1
ATOM 1739 C CA . ASP A 1 238 ? -7.322 -7.372 13.101 1.00 97.00 238 ASP A CA 1
ATOM 1740 C C . ASP A 1 238 ? -6.328 -7.555 11.954 1.00 97.00 238 ASP A C 1
ATOM 1742 O O . ASP A 1 238 ? -5.926 -8.670 11.623 1.00 97.00 238 ASP A O 1
ATOM 1746 N N . LEU A 1 239 ? -5.938 -6.450 11.319 1.00 97.00 239 LEU A N 1
ATOM 1747 C CA . LEU A 1 239 ? -5.004 -6.497 10.193 1.00 97.00 239 LEU A CA 1
ATOM 1748 C C . LEU A 1 239 ? -3.536 -6.686 10.609 1.00 97.00 239 LEU A C 1
ATOM 1750 O O . LEU A 1 239 ? -2.685 -6.854 9.736 1.00 97.00 239 LEU A O 1
ATOM 1754 N N . ASP A 1 240 ? -3.214 -6.653 11.904 1.00 95.38 240 ASP A N 1
ATOM 1755 C CA . ASP A 1 240 ? -1.841 -6.825 12.378 1.00 95.38 240 ASP A CA 1
ATOM 1756 C C . ASP A 1 240 ? -1.429 -8.302 12.344 1.00 95.38 240 ASP A C 1
ATOM 1758 O O . ASP A 1 240 ? -1.760 -9.086 13.232 1.00 95.38 240 ASP A O 1
ATOM 1762 N N . ALA A 1 241 ? -0.639 -8.665 11.331 1.00 90.75 241 ALA A N 1
ATOM 1763 C CA . ALA A 1 241 ? -0.137 -10.023 11.137 1.00 90.75 241 ALA A CA 1
ATOM 1764 C C . ALA A 1 241 ? 0.757 -10.544 12.279 1.00 90.75 241 ALA A C 1
ATOM 1766 O O . ALA A 1 241 ? 1.002 -11.746 12.356 1.00 90.75 241 ALA A O 1
ATOM 1767 N N . THR A 1 242 ? 1.283 -9.668 13.139 1.00 90.31 242 THR A N 1
ATOM 1768 C CA . THR A 1 242 ? 2.187 -10.052 14.235 1.00 90.31 242 THR A CA 1
ATOM 1769 C C . THR A 1 242 ? 1.494 -10.118 15.591 1.00 90.31 242 THR A C 1
ATOM 1771 O O . THR A 1 242 ? 2.061 -10.670 16.534 1.00 90.31 242 THR A O 1
ATOM 1774 N N . GLY A 1 243 ? 0.299 -9.526 15.715 1.00 89.00 243 GLY A N 1
ATOM 1775 C CA . GLY A 1 243 ? -0.373 -9.303 16.999 1.00 89.00 243 GLY A CA 1
ATOM 1776 C C . GLY A 1 243 ? 0.423 -8.419 17.971 1.00 89.00 243 GLY A C 1
ATOM 1777 O O . GLY A 1 243 ? 0.105 -8.358 19.160 1.00 89.00 243 GLY A O 1
ATOM 1778 N N . GLY A 1 244 ? 1.480 -7.763 17.489 1.00 91.50 244 GLY A N 1
ATOM 1779 C CA . GLY A 1 244 ? 2.412 -6.994 18.291 1.00 91.50 244 GLY A CA 1
ATOM 1780 C C . GLY A 1 244 ? 1.844 -5.654 18.767 1.00 91.50 244 GLY A C 1
ATOM 1781 O O . GLY A 1 244 ? 0.735 -5.247 18.415 1.00 91.50 244 GLY A O 1
ATOM 1782 N N . PRO A 1 245 ? 2.612 -4.919 19.584 1.00 92.06 245 PRO A N 1
ATOM 1783 C CA . PRO A 1 245 ? 2.202 -3.603 20.059 1.00 92.06 245 PRO A CA 1
ATOM 1784 C C . PRO A 1 245 ? 2.215 -2.544 18.950 1.00 92.06 245 PRO A C 1
ATOM 1786 O O . PRO A 1 245 ? 1.480 -1.573 19.046 1.00 92.06 245 PRO A O 1
ATOM 1789 N N . VAL A 1 246 ? 3.017 -2.710 17.897 1.00 93.81 246 VAL A N 1
ATOM 1790 C CA . VAL A 1 246 ? 3.153 -1.743 16.798 1.00 93.81 246 VAL A CA 1
ATOM 1791 C C . VAL A 1 246 ? 2.763 -2.424 15.499 1.00 93.81 246 VAL A C 1
ATOM 1793 O O . VAL A 1 246 ? 3.240 -3.519 15.226 1.00 93.81 246 VAL A O 1
ATOM 1796 N N . VAL A 1 247 ? 1.946 -1.747 14.695 1.00 95.31 247 VAL A N 1
ATOM 1797 C CA . VAL A 1 247 ? 1.591 -2.191 13.345 1.00 95.31 247 VAL A CA 1
ATOM 1798 C C . VAL A 1 247 ? 2.412 -1.427 12.312 1.00 95.31 247 VAL A C 1
ATOM 1800 O O . VAL A 1 247 ? 2.553 -0.208 12.385 1.00 95.31 247 VAL A O 1
ATOM 1803 N N . THR A 1 248 ? 2.956 -2.127 11.329 1.00 94.69 248 THR A N 1
ATOM 1804 C CA . THR A 1 248 ? 3.804 -1.558 10.276 1.00 94.69 248 THR A CA 1
ATOM 1805 C C . THR A 1 248 ? 3.192 -1.783 8.891 1.00 94.69 248 THR A C 1
ATOM 1807 O O . THR A 1 248 ? 2.320 -2.642 8.731 1.00 94.69 248 THR A O 1
ATOM 1810 N N . PRO A 1 249 ? 3.651 -1.074 7.838 1.00 95.50 249 PRO A N 1
ATOM 1811 C CA . PRO A 1 249 ? 3.168 -1.333 6.481 1.00 95.50 249 PRO A CA 1
ATOM 1812 C C . PRO A 1 249 ? 3.455 -2.774 6.041 1.00 95.50 249 PRO A C 1
ATOM 1814 O O . PRO A 1 249 ? 2.690 -3.375 5.290 1.00 95.50 249 PRO A O 1
ATOM 1817 N N . ARG A 1 250 ? 4.541 -3.360 6.558 1.00 93.19 250 ARG A N 1
ATOM 1818 C CA . ARG A 1 250 ? 4.900 -4.753 6.308 1.00 93.19 250 ARG A CA 1
ATOM 1819 C C . ARG A 1 250 ? 3.929 -5.738 6.959 1.00 93.19 250 ARG A C 1
ATOM 1821 O O . ARG A 1 250 ? 3.671 -6.781 6.367 1.00 93.19 250 ARG A O 1
ATOM 1828 N N . ASP A 1 251 ? 3.374 -5.409 8.123 1.00 94.50 251 ASP A N 1
ATOM 1829 C CA . ASP A 1 251 ? 2.369 -6.253 8.781 1.00 94.50 251 ASP A CA 1
ATOM 1830 C C . ASP A 1 251 ? 1.067 -6.265 7.978 1.00 94.50 251 ASP A C 1
ATOM 1832 O O . ASP A 1 251 ? 0.505 -7.333 7.754 1.00 94.50 251 ASP A O 1
ATOM 1836 N N . LEU A 1 252 ? 0.662 -5.114 7.423 1.00 96.75 252 LEU A N 1
ATOM 1837 C CA . LEU A 1 252 ? -0.474 -5.036 6.496 1.00 96.75 252 LEU A CA 1
ATOM 1838 C C . LEU A 1 252 ? -0.232 -5.889 5.239 1.00 96.75 252 LEU A C 1
ATOM 1840 O O . LEU A 1 252 ? -1.063 -6.721 4.892 1.00 96.75 252 LEU A O 1
ATOM 1844 N N . LEU A 1 253 ? 0.939 -5.773 4.599 1.00 94.75 253 LEU A N 1
ATOM 1845 C CA . LEU A 1 253 ? 1.307 -6.604 3.435 1.00 94.75 253 LEU A CA 1
ATOM 1846 C C . LEU A 1 253 ? 1.241 -8.116 3.706 1.00 94.75 253 LEU A C 1
ATOM 1848 O O . LEU A 1 253 ? 1.051 -8.898 2.771 1.00 94.75 253 LEU A O 1
ATOM 1852 N N . ARG A 1 254 ? 1.428 -8.526 4.963 1.00 93.44 254 ARG A N 1
ATOM 1853 C CA . ARG A 1 254 ? 1.450 -9.927 5.403 1.00 93.44 254 ARG A CA 1
ATOM 1854 C C . ARG A 1 254 ? 0.128 -10.412 5.983 1.00 93.44 254 ARG A C 1
ATOM 1856 O O . ARG A 1 254 ? -0.002 -11.612 6.202 1.00 93.44 254 ARG A O 1
ATOM 1863 N N . SER A 1 255 ? -0.829 -9.519 6.226 1.00 94.94 255 SER A N 1
ATOM 1864 C CA . SER A 1 255 ? -2.081 -9.856 6.898 1.00 94.94 255 SER A CA 1
ATOM 1865 C C . SER A 1 255 ? -2.826 -10.978 6.166 1.00 94.94 255 SER A C 1
ATOM 1867 O O . SER A 1 255 ? -3.079 -10.848 4.966 1.00 94.94 255 SER A O 1
ATOM 1869 N N . PRO A 1 256 ? -3.219 -12.072 6.842 1.00 93.31 256 PRO A N 1
ATOM 1870 C CA . PRO A 1 256 ? -3.963 -13.158 6.204 1.00 93.31 256 PRO A CA 1
ATOM 1871 C C . PRO A 1 256 ? -5.398 -12.755 5.834 1.00 93.31 256 PRO A C 1
ATOM 1873 O O . PRO A 1 256 ? -6.028 -13.431 5.028 1.00 93.31 256 PRO A O 1
ATOM 1876 N N . LEU A 1 257 ? -5.909 -11.652 6.397 1.00 96.50 257 LEU A N 1
ATOM 1877 C CA . LEU A 1 257 ? -7.241 -11.122 6.094 1.00 96.50 257 LEU A CA 1
ATOM 1878 C C . LEU A 1 257 ? -7.288 -10.340 4.776 1.00 96.50 257 LEU A C 1
ATOM 1880 O O . LEU A 1 257 ? -8.368 -10.080 4.254 1.00 96.50 257 LEU A O 1
ATOM 1884 N N . LEU A 1 258 ? -6.134 -9.935 4.244 1.00 97.44 258 LEU A N 1
ATOM 1885 C CA . LEU A 1 258 ? -6.064 -9.122 3.037 1.00 97.44 258 LEU A CA 1
ATOM 1886 C C . LEU A 1 258 ? -5.713 -9.985 1.825 1.00 97.44 258 LEU A C 1
ATOM 1888 O O . LEU A 1 258 ? -4.777 -10.771 1.880 1.00 97.44 258 LEU A O 1
ATOM 1892 N N . GLU A 1 259 ? -6.376 -9.795 0.696 1.00 96.12 259 GLU A N 1
ATOM 1893 C CA . GLU A 1 259 ? -5.902 -10.272 -0.602 1.00 96.12 259 GLU A CA 1
ATOM 1894 C C . GLU A 1 259 ? -5.077 -9.189 -1.306 1.00 96.12 259 GLU A C 1
ATOM 1896 O O . GLU A 1 259 ? -5.188 -7.998 -1.006 1.00 96.12 259 GLU A O 1
ATOM 1901 N N . ILE A 1 260 ? -4.214 -9.602 -2.234 1.00 97.62 260 ILE A N 1
ATOM 1902 C CA . ILE A 1 260 ? -3.501 -8.670 -3.112 1.00 97.62 260 ILE A CA 1
ATOM 1903 C C . ILE A 1 260 ? -4.401 -8.391 -4.310 1.00 97.62 260 ILE A C 1
ATOM 1905 O O . ILE A 1 260 ? -4.805 -9.319 -5.002 1.00 97.62 260 ILE A O 1
ATOM 1909 N N . VAL A 1 261 ? -4.663 -7.119 -4.586 1.00 98.31 261 VAL A N 1
ATOM 1910 C CA . VAL A 1 261 ? -5.320 -6.674 -5.820 1.00 98.31 261 VAL A CA 1
ATOM 1911 C C . VAL A 1 261 ? -4.263 -6.454 -6.900 1.00 98.31 261 VAL A C 1
ATOM 1913 O O . VAL A 1 261 ? -4.379 -6.996 -7.996 1.00 98.31 261 VAL A O 1
ATOM 1916 N N . GLN A 1 262 ? -3.189 -5.733 -6.571 1.00 98.56 262 GLN A N 1
ATOM 1917 C CA . GLN A 1 262 ? -2.082 -5.442 -7.482 1.00 98.56 262 GLN A CA 1
ATOM 1918 C C . GLN A 1 262 ? -0.769 -5.288 -6.709 1.00 98.56 262 GLN A C 1
ATOM 1920 O O . GLN A 1 262 ? -0.771 -4.760 -5.600 1.00 98.56 262 GLN A O 1
ATOM 1925 N N . VAL A 1 263 ? 0.357 -5.668 -7.314 1.00 98.06 263 VAL A N 1
ATOM 1926 C CA . VAL A 1 263 ? 1.705 -5.234 -6.926 1.00 98.06 263 VAL A CA 1
ATOM 1927 C C . VAL A 1 263 ? 2.458 -4.648 -8.118 1.00 98.06 263 VAL A C 1
ATOM 1929 O O . VAL A 1 263 ? 2.318 -5.111 -9.248 1.00 98.06 263 VAL A O 1
ATOM 1932 N N . TYR A 1 264 ? 3.302 -3.658 -7.847 1.00 98.19 264 TYR A N 1
ATOM 1933 C CA . TYR A 1 264 ? 4.245 -3.088 -8.804 1.00 98.19 264 TYR A CA 1
ATOM 1934 C C . TYR A 1 264 ? 5.573 -2.776 -8.106 1.00 98.19 264 TYR A C 1
ATOM 1936 O O . TYR A 1 264 ? 5.588 -2.302 -6.969 1.00 98.19 264 TYR A O 1
ATOM 1944 N N . GLY A 1 265 ? 6.700 -3.052 -8.771 1.00 96.81 265 GLY A N 1
ATOM 1945 C CA . GLY A 1 265 ? 8.040 -2.838 -8.207 1.00 96.81 265 GLY A CA 1
ATOM 1946 C C . GLY A 1 265 ? 8.374 -3.696 -6.985 1.00 96.81 265 GLY A C 1
ATOM 1947 O O . GLY A 1 265 ? 9.327 -3.398 -6.265 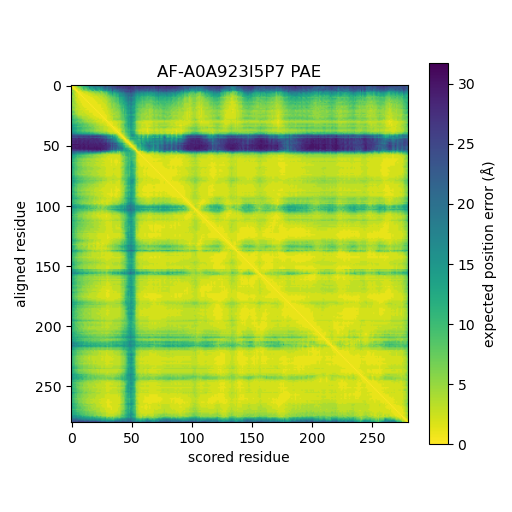1.00 96.81 265 GLY A O 1
ATOM 1948 N N . MET A 1 266 ? 7.598 -4.753 -6.748 1.00 95.38 266 MET A N 1
ATOM 1949 C CA . MET A 1 266 ? 7.838 -5.792 -5.752 1.00 95.38 266 MET A CA 1
ATOM 1950 C C . MET A 1 266 ? 7.832 -7.138 -6.479 1.00 95.38 266 MET A C 1
ATOM 1952 O O . MET A 1 266 ? 6.885 -7.402 -7.215 1.00 95.38 266 MET A O 1
ATOM 1956 N N . ASP A 1 267 ? 8.840 -7.994 -6.269 1.00 95.06 267 ASP A N 1
ATOM 1957 C CA . ASP A 1 267 ? 8.877 -9.319 -6.906 1.00 95.06 267 ASP A CA 1
ATOM 1958 C C . ASP A 1 267 ? 7.667 -10.166 -6.456 1.00 95.06 267 ASP A C 1
ATOM 1960 O O . ASP A 1 267 ? 7.610 -10.561 -5.281 1.00 95.06 267 ASP A O 1
ATOM 1964 N N . PRO A 1 268 ? 6.720 -10.498 -7.361 1.00 94.69 268 PRO A N 1
ATOM 1965 C CA . PRO A 1 268 ? 5.517 -11.246 -6.998 1.00 94.69 268 PRO A CA 1
ATOM 1966 C C . PRO A 1 268 ? 5.846 -12.605 -6.360 1.00 94.69 268 PRO A C 1
ATOM 1968 O O . PRO A 1 268 ? 5.197 -13.039 -5.406 1.00 94.69 268 PRO A O 1
ATOM 1971 N N . GLN A 1 269 ? 6.911 -13.268 -6.826 1.00 94.00 269 GLN A N 1
ATOM 1972 C CA . GLN A 1 269 ? 7.340 -14.566 -6.303 1.00 94.00 269 GLN A CA 1
ATOM 1973 C C . GLN A 1 269 ? 7.894 -14.455 -4.873 1.00 94.00 269 GLN A C 1
ATOM 1975 O O . GLN A 1 269 ? 7.622 -15.322 -4.034 1.00 94.00 269 GLN A O 1
ATOM 1980 N N . ALA A 1 270 ? 8.694 -13.427 -4.577 1.00 92.50 270 ALA A N 1
ATOM 1981 C CA . ALA A 1 270 ? 9.161 -13.149 -3.222 1.00 92.50 270 ALA A CA 1
ATOM 1982 C C . ALA A 1 270 ? 7.993 -12.855 -2.275 1.00 92.50 270 ALA A C 1
ATOM 1984 O O . ALA A 1 270 ? 7.956 -13.425 -1.184 1.00 92.50 270 ALA A O 1
ATOM 1985 N N . LEU A 1 271 ? 7.016 -12.059 -2.716 1.00 91.12 271 LEU A N 1
ATOM 1986 C CA . LEU A 1 271 ? 5.865 -11.698 -1.894 1.00 91.12 271 LEU A CA 1
ATOM 1987 C C . LEU A 1 271 ? 4.992 -12.913 -1.545 1.00 91.12 271 LEU A C 1
ATOM 1989 O O . LEU A 1 271 ? 4.625 -13.082 -0.384 1.00 91.12 271 LEU A O 1
ATOM 1993 N N . LEU A 1 272 ? 4.731 -13.819 -2.497 1.00 90.56 272 LEU A N 1
ATOM 1994 C CA . LEU A 1 272 ? 4.013 -15.070 -2.203 1.00 90.56 272 LEU A CA 1
ATOM 1995 C C . LEU A 1 272 ? 4.734 -15.919 -1.148 1.00 90.56 272 LEU A C 1
ATOM 1997 O O . LEU A 1 272 ? 4.092 -16.456 -0.247 1.00 90.56 272 LEU A O 1
ATOM 2001 N N . ARG A 1 273 ? 6.067 -16.034 -1.240 1.00 89.38 273 ARG A N 1
ATOM 2002 C CA . ARG A 1 273 ? 6.868 -16.777 -0.250 1.00 89.38 273 ARG A CA 1
ATOM 2003 C C . ARG A 1 273 ? 6.796 -16.135 1.129 1.00 89.38 273 ARG A C 1
ATOM 2005 O O . ARG A 1 273 ? 6.649 -16.842 2.120 1.00 89.38 273 ARG A O 1
ATOM 2012 N N . GLU A 1 274 ? 6.896 -14.812 1.181 1.00 87.12 274 GLU A N 1
ATOM 2013 C CA . GLU A 1 274 ? 6.815 -14.060 2.429 1.00 87.12 274 GLU A CA 1
ATOM 2014 C C . GLU A 1 274 ? 5.459 -14.251 3.115 1.00 87.12 274 GLU A C 1
ATOM 2016 O O . GLU A 1 274 ? 5.423 -14.506 4.312 1.00 87.12 274 GLU A O 1
ATOM 2021 N N . ARG A 1 275 ? 4.354 -14.204 2.366 1.00 84.44 275 ARG A N 1
ATOM 2022 C CA . ARG A 1 275 ? 3.004 -14.381 2.923 1.00 84.44 275 ARG A CA 1
ATOM 2023 C C . ARG A 1 275 ? 2.707 -15.821 3.339 1.00 84.44 275 ARG A C 1
ATOM 2025 O O . ARG A 1 275 ? 2.065 -16.037 4.365 1.00 84.44 275 ARG A O 1
ATOM 2032 N N . ALA A 1 276 ? 3.224 -16.805 2.602 1.00 83.69 276 ALA A N 1
ATOM 2033 C CA . ALA A 1 276 ? 3.095 -18.215 2.971 1.00 83.69 276 ALA A CA 1
ATOM 2034 C C . ALA A 1 276 ? 3.771 -18.530 4.317 1.00 83.69 276 ALA A C 1
ATOM 2036 O O . ALA A 1 276 ? 3.246 -19.325 5.088 1.00 83.69 276 ALA A O 1
ATOM 2037 N N . ALA A 1 277 ? 4.892 -17.871 4.631 1.00 77.12 277 ALA A N 1
ATOM 2038 C CA . ALA A 1 277 ? 5.607 -18.063 5.895 1.00 77.12 277 ALA A CA 1
ATOM 2039 C C . ALA A 1 277 ? 4.853 -17.545 7.137 1.00 77.12 277 ALA A C 1
ATOM 2041 O O . ALA A 1 277 ? 5.214 -17.921 8.245 1.00 77.12 277 ALA A O 1
ATOM 2042 N N . PHE A 1 278 ? 3.839 -16.690 6.963 1.00 63.28 278 PHE A N 1
ATOM 2043 C CA . PHE A 1 278 ? 3.011 -16.136 8.048 1.00 63.28 278 PHE A CA 1
ATOM 2044 C C . PHE A 1 278 ? 1.639 -16.811 8.174 1.00 63.28 278 PHE A C 1
ATOM 2046 O O . PHE A 1 278 ? 0.897 -16.518 9.105 1.00 63.28 278 PHE A O 1
ATOM 2053 N N . SER A 1 279 ? 1.292 -17.694 7.233 1.00 58.00 279 SER A N 1
ATOM 2054 C CA . SER A 1 279 ? 0.027 -18.445 7.237 1.00 58.00 279 SER A CA 1
ATOM 2055 C C . SER A 1 279 ? 0.188 -19.885 7.751 1.00 58.00 279 SER A C 1
ATOM 2057 O O . SER A 1 279 ? -0.782 -20.640 7.733 1.00 58.00 279 SER A O 1
ATOM 2059 N N . ALA A 1 280 ? 1.408 -20.269 8.144 1.00 45.41 280 ALA A N 1
ATOM 2060 C CA . ALA A 1 280 ? 1.782 -21.582 8.673 1.00 45.41 280 ALA A CA 1
ATOM 2061 C C . ALA A 1 280 ? 2.023 -21.498 10.184 1.00 45.41 280 ALA A C 1
ATOM 2063 O O . ALA A 1 280 ? 1.654 -22.470 10.878 1.00 45.41 280 ALA A O 1
#

Solvent-accessible surface area (backbone atoms only — not comparable to full-atom values): 14578 Å² total; per-residue (Å²): 118,72,67,63,54,50,53,52,51,52,51,50,52,49,50,52,51,50,48,50,52,39,22,54,55,38,64,67,60,31,49,32,61,56,85,68,79,89,70,68,64,92,80,40,63,90,67,85,52,66,91,96,42,94,36,75,33,61,56,48,43,20,60,52,31,27,24,25,74,66,20,46,49,46,28,39,75,75,48,34,71,64,38,51,50,50,38,23,51,57,49,71,47,90,83,57,67,48,80,42,82,64,47,102,77,31,34,28,31,34,32,80,60,72,50,92,72,61,78,69,46,34,37,25,30,45,32,28,60,25,24,27,48,63,46,45,66,65,33,42,26,30,29,23,48,33,39,93,79,33,31,20,45,33,31,63,90,59,33,21,41,83,45,53,49,72,65,54,32,26,35,29,14,38,33,37,31,34,65,54,96,59,58,68,68,60,32,34,48,37,17,49,49,32,59,74,67,42,56,62,30,32,42,34,87,45,45,19,75,62,55,64,60,78,65,33,63,87,65,75,52,28,31,24,31,44,47,46,36,20,35,39,25,61,73,72,40,80,42,50,58,74,76,58,54,59,61,43,32,65,28,51,76,40,14,86,62,44,38,55,26,31,42,38,36,52,31,46,70,60,52,53,54,58,35,53,71,72,76,111

Mean predicted aligned error: 5.63 Å

Secondary structure (DSSP, 8-state):
-HHHHHHHHHHHHHHHHHHHHHHHHHHHTS----SSPP--GGGS--SPPPTT---HHHHHHHHHHSB-HHHHHHHHHHHHHHHHHHHHHHHHSPP-EEEEESSSS-EEEEESS--PPPPP-TT-EEEE--EEBTTB---EEEEEEETTTTEEEEE-SSBEEEEEGGGGGGBSSEEEEEETT--HHHHHHHHHHHHHHHTTPBB-TTTBTTTB-TTSSS-SSB-HHHHHHHHHHTTT----TT--SS--HHHHHH-TTEEEEEEESS-HHHHHHHHHTT--

Organism: NCBI:txid2763016

Nearest PDB structures (foldseek):
  3tff-assembly2_B  TM=2.592E-01  e=3.070E+00  Nostoc sp. PCC 7120 = FACHB-418
  3tfg-assembly2_B  TM=2.651E-01  e=2.892E+00  Nostoc sp. PCC 7120 = FACHB-418
  3tfe-assembly2_B  TM=2.492E-01  e=2.567E+00  Nostoc sp. PCC 7120 = FACHB-418
  4dng-assembly1_A  TM=3.031E-01  e=5.572E+00  Bacillus subtilis